Protein AF-A0A8J3NAL0-F1 (afdb_monomer_lite)

Organism: NCBI:txid2778369

InterPro domains:
  IPR027417 P-loop containing nucleoside triphosphate hydrolase [G3DSA:3.40.50.300] (1-112)

Foldseek 3Di:
DVLVVVLVVQCVVCVVDVVRAREDEFECLPVDDPDAPLVVQLVRCCQVPVDDSVRSVVCVVVLRYEYEYEELVLHDLVCSQVVQVRVQVSCVVDVHHYHYDYDPVSQVPHPHDHPDPDDDDDDFADLVVLVVVLVVVPPLCPLVNVVCVPDPPSSVQCSHVVLSVLQCLLRRPNDSVVPPPPQDPVNSVVSSVVSVLVVVCVVDPDHSVVVVVVVVLVVVLCVVVSHPDDDVVPPDLVSDDPVVSVVVVCVVVVCVCCVVPVVVVVVVVVVVCCVVVVPDPPVVVVVPDDDD

Structure (mmCIF, N/CA/C/O backbone):
data_AF-A0A8J3NAL0-F1
#
_entry.id   AF-A0A8J3NAL0-F1
#
loop_
_atom_site.group_PDB
_atom_site.id
_atom_site.type_symbol
_atom_site.label_atom_id
_atom_site.label_alt_id
_atom_site.label_comp_id
_atom_site.label_asym_id
_atom_site.label_entity_id
_atom_site.label_seq_id
_atom_site.pdbx_PDB_ins_code
_atom_site.Cartn_x
_atom_site.Cartn_y
_atom_site.Cartn_z
_atom_site.occupancy
_atom_site.B_iso_or_equiv
_atom_site.auth_seq_id
_atom_site.auth_comp_id
_atom_site.auth_asym_id
_atom_site.auth_atom_id
_atom_site.pdbx_PDB_model_num
ATOM 1 N N . MET A 1 1 ? -7.374 -1.372 1.316 1.00 64.00 1 MET A N 1
ATOM 2 C CA . MET A 1 1 ? -8.332 -2.486 1.135 1.00 64.00 1 MET A CA 1
ATOM 3 C C . MET A 1 1 ? -8.838 -2.560 -0.296 1.00 64.00 1 MET A C 1
ATOM 5 O O . MET A 1 1 ? -8.545 -3.553 -0.930 1.00 64.00 1 MET A O 1
ATOM 9 N N . LEU A 1 2 ? -9.424 -1.504 -0.873 1.00 85.94 2 LEU A N 1
ATOM 10 C CA . LEU A 1 2 ? -9.986 -1.577 -2.234 1.00 85.94 2 LEU A CA 1
ATOM 11 C C . LEU A 1 2 ? -9.008 -2.022 -3.345 1.00 85.94 2 LEU A C 1
ATOM 13 O O . LEU A 1 2 ? -9.412 -2.752 -4.242 1.00 85.94 2 LEU A O 1
ATOM 17 N N . LEU A 1 3 ? -7.728 -1.626 -3.294 1.00 91.75 3 LEU A N 1
ATOM 18 C CA . LEU A 1 3 ? -6.727 -2.102 -4.262 1.00 91.75 3 LEU A CA 1
ATOM 19 C C . LEU A 1 3 ? -6.466 -3.614 -4.140 1.00 91.75 3 LEU A C 1
ATOM 21 O O . LEU A 1 3 ? -6.322 -4.289 -5.154 1.00 91.75 3 LEU A O 1
ATOM 25 N N . LEU A 1 4 ? -6.447 -4.140 -2.909 1.00 91.25 4 LEU A N 1
ATOM 26 C CA . LEU A 1 4 ? -6.313 -5.575 -2.638 1.00 91.25 4 LEU A CA 1
ATOM 27 C C . LEU A 1 4 ? -7.562 -6.331 -3.100 1.00 91.25 4 LEU A C 1
ATOM 29 O O . LEU A 1 4 ? -7.439 -7.368 -3.740 1.00 91.25 4 LEU A O 1
ATOM 33 N N . ASP A 1 5 ? -8.754 -5.785 -2.842 1.00 92.31 5 ASP A N 1
ATOM 34 C CA . ASP A 1 5 ? -10.006 -6.382 -3.314 1.00 92.31 5 ASP A CA 1
ATOM 35 C C . ASP A 1 5 ? -10.033 -6.432 -4.845 1.00 92.31 5 ASP A C 1
ATOM 37 O O . ASP A 1 5 ? -10.388 -7.453 -5.430 1.00 92.31 5 ASP A O 1
ATOM 41 N N . LEU A 1 6 ? -9.602 -5.357 -5.514 1.00 94.62 6 LEU A N 1
ATOM 42 C CA . LEU A 1 6 ? -9.450 -5.335 -6.966 1.00 94.62 6 LEU A CA 1
ATOM 43 C C . LEU A 1 6 ? -8.444 -6.391 -7.441 1.00 94.62 6 LEU A C 1
ATOM 45 O O . LEU A 1 6 ? -8.745 -7.125 -8.380 1.00 94.62 6 LEU A O 1
ATOM 49 N N . ALA A 1 7 ? -7.279 -6.492 -6.796 1.00 95.19 7 ALA A N 1
ATOM 50 C CA . ALA A 1 7 ? -6.275 -7.504 -7.115 1.00 95.19 7 ALA A CA 1
ATOM 51 C C . ALA A 1 7 ? -6.845 -8.922 -7.001 1.00 95.19 7 ALA A C 1
ATOM 53 O O . ALA A 1 7 ? -6.646 -9.724 -7.907 1.00 95.19 7 ALA A O 1
ATOM 54 N N . MET A 1 8 ? -7.609 -9.207 -5.943 1.00 94.81 8 MET A N 1
ATOM 55 C CA . MET A 1 8 ? -8.253 -10.502 -5.725 1.00 94.81 8 MET A CA 1
ATOM 56 C C . MET A 1 8 ? -9.250 -10.833 -6.843 1.00 94.81 8 MET A C 1
ATOM 58 O O . MET A 1 8 ? -9.149 -11.891 -7.455 1.00 94.81 8 MET A O 1
ATOM 62 N N . HIS A 1 9 ? -10.140 -9.903 -7.204 1.00 95.44 9 HIS A N 1
ATOM 63 C CA . HIS A 1 9 ? -11.085 -10.119 -8.308 1.00 95.44 9 HIS A CA 1
ATOM 64 C C . HIS A 1 9 ? -10.384 -10.293 -9.666 1.00 95.44 9 HIS A C 1
ATOM 66 O O . HIS A 1 9 ? -10.843 -11.062 -10.510 1.00 95.44 9 HIS A O 1
ATOM 72 N N . LEU A 1 10 ? -9.287 -9.568 -9.911 1.00 95.50 10 LEU A N 1
ATOM 73 C CA . LEU A 1 10 ? -8.487 -9.717 -11.131 1.00 95.50 10 LEU A CA 1
ATOM 74 C C . LEU A 1 10 ? -7.749 -11.058 -11.159 1.00 95.50 10 LEU A C 1
ATOM 76 O O . LEU A 1 10 ? -7.671 -11.682 -12.215 1.00 95.50 10 LEU A O 1
ATOM 80 N N . LEU A 1 11 ? -7.261 -11.517 -10.008 1.00 95.00 11 LEU A N 1
ATOM 81 C CA . LEU A 1 11 ? -6.567 -12.790 -9.880 1.00 95.00 11 LEU A CA 1
ATOM 82 C C . LEU A 1 11 ? -7.523 -13.942 -10.172 1.00 95.00 11 LEU A C 1
ATOM 84 O O . LEU A 1 11 ? -7.220 -14.782 -11.010 1.00 95.00 11 LEU A O 1
ATOM 88 N N . GLU A 1 12 ? -8.727 -13.915 -9.600 1.00 95.88 12 GLU A N 1
ATOM 89 C CA . GLU A 1 12 ? -9.749 -14.917 -9.903 1.00 95.88 12 GLU A CA 1
ATOM 90 C C . GLU A 1 12 ? -10.139 -14.956 -11.394 1.00 95.88 12 GLU A C 1
ATOM 92 O O . GLU A 1 12 ? -10.647 -15.964 -11.889 1.00 95.88 12 GLU A O 1
ATOM 97 N N . ARG A 1 13 ? -9.982 -13.850 -12.133 1.00 94.81 13 ARG A N 1
ATOM 98 C CA . ARG A 1 13 ? -10.192 -13.840 -13.590 1.00 94.81 13 ARG A CA 1
ATOM 99 C C . ARG A 1 13 ? -9.025 -14.497 -14.318 1.00 94.81 13 ARG A C 1
ATOM 101 O O . ARG A 1 13 ? -9.273 -15.324 -15.188 1.00 94.81 13 ARG A O 1
ATOM 108 N N . ALA A 1 14 ? -7.795 -14.160 -13.936 1.00 93.81 14 ALA A N 1
ATOM 109 C CA . ALA A 1 14 ? -6.581 -14.753 -14.494 1.00 93.81 14 ALA A CA 1
ATOM 110 C C . ALA A 1 14 ? -6.487 -16.267 -14.230 1.00 93.81 14 ALA A C 1
ATOM 112 O O . ALA A 1 14 ? -6.036 -17.015 -15.091 1.00 93.81 14 ALA A O 1
ATOM 113 N N . GLU A 1 15 ? -6.978 -16.744 -13.084 1.00 94.75 15 GLU A N 1
ATOM 114 C CA . GLU A 1 15 ? -7.055 -18.179 -12.778 1.00 94.75 15 GLU A CA 1
ATOM 115 C C . GLU A 1 15 ? -8.042 -18.932 -13.681 1.00 94.75 15 GLU A C 1
ATOM 117 O O . GLU A 1 15 ? -7.813 -20.091 -14.026 1.00 94.75 15 GLU A O 1
ATOM 122 N N . ARG A 1 16 ? -9.153 -18.288 -14.062 1.00 95.62 16 ARG A N 1
ATOM 123 C CA . ARG A 1 16 ? -10.192 -18.899 -14.908 1.00 95.62 16 ARG A CA 1
ATOM 124 C C . ARG A 1 16 ? -9.856 -18.837 -16.396 1.00 95.62 16 ARG A C 1
ATOM 126 O O . ARG A 1 16 ? -10.298 -19.704 -17.147 1.00 95.62 16 ARG A O 1
ATOM 133 N N . ASP A 1 17 ? -9.116 -17.821 -16.823 1.00 93.81 17 ASP A N 1
ATOM 134 C CA . ASP A 1 17 ? -8.768 -17.586 -18.219 1.00 93.81 17 ASP A CA 1
ATOM 135 C C . ASP A 1 17 ? -7.299 -17.140 -18.343 1.00 93.81 17 ASP A C 1
ATOM 137 O O . ASP A 1 17 ? -6.986 -15.987 -18.033 1.00 93.81 17 ASP A O 1
ATOM 141 N N . PRO A 1 18 ? -6.407 -18.011 -18.861 1.00 87.81 18 PRO A N 1
ATOM 142 C CA . PRO A 1 18 ? -4.982 -17.714 -19.032 1.00 87.81 18 PRO A CA 1
ATOM 143 C C . PRO A 1 18 ? -4.668 -16.543 -19.973 1.00 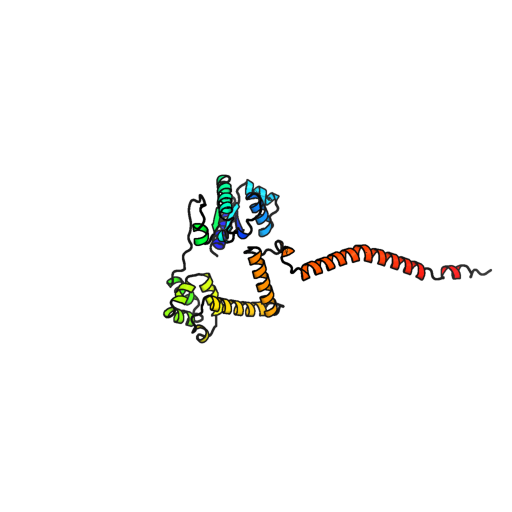87.81 18 PRO A C 1
ATOM 145 O O . PRO A 1 18 ? -3.519 -16.111 -20.041 1.00 87.81 18 PRO A O 1
ATOM 148 N N . THR A 1 19 ? -5.646 -16.046 -20.738 1.00 89.75 19 THR A N 1
ATOM 149 C CA . THR A 1 19 ? -5.467 -14.854 -21.580 1.00 89.75 19 THR A CA 1
ATOM 150 C C . THR A 1 19 ? -5.557 -13.552 -20.784 1.00 89.75 19 THR A C 1
ATOM 152 O O . THR A 1 19 ? -5.127 -12.505 -21.270 1.00 89.75 19 THR A O 1
ATOM 155 N N . HIS A 1 20 ? -6.100 -13.594 -19.562 1.00 92.94 20 HIS A N 1
ATOM 156 C CA . HIS A 1 20 ? -6.152 -12.430 -18.693 1.00 92.94 20 HIS A CA 1
ATOM 157 C C . HIS A 1 20 ? -4.795 -12.194 -18.013 1.00 92.94 20 HIS A C 1
ATOM 159 O O . HIS A 1 20 ? -4.154 -13.139 -17.552 1.00 92.94 20 HIS A O 1
ATOM 165 N N . PRO A 1 21 ? -4.360 -10.929 -17.901 1.00 94.06 21 PRO A N 1
ATOM 166 C CA . PRO A 1 21 ? -3.087 -10.608 -17.279 1.00 94.06 21 PRO A CA 1
ATOM 167 C C . PRO A 1 21 ? -3.127 -10.853 -15.768 1.00 94.06 21 PRO A C 1
ATOM 169 O O . PRO A 1 21 ? -4.141 -10.629 -15.103 1.00 94.06 21 PRO A O 1
ATOM 172 N N . ILE A 1 22 ? -1.982 -11.246 -15.222 1.00 94.56 22 ILE A N 1
ATOM 173 C CA . ILE A 1 22 ? -1.785 -11.506 -13.800 1.00 94.56 22 ILE A CA 1
ATOM 174 C C . ILE A 1 22 ? -1.662 -10.158 -13.068 1.00 94.56 22 ILE A C 1
ATOM 176 O O . ILE A 1 22 ? -0.784 -9.360 -13.417 1.00 94.56 22 ILE A O 1
ATOM 180 N N . PRO A 1 23 ? -2.510 -9.861 -12.065 1.00 96.06 23 PRO A N 1
ATOM 181 C CA . PRO A 1 23 ? -2.397 -8.624 -11.303 1.00 96.06 23 PRO A CA 1
ATOM 182 C C . PRO A 1 23 ? -1.185 -8.666 -10.368 1.00 96.06 23 PRO A C 1
ATOM 184 O O . PRO A 1 23 ? -1.014 -9.611 -9.599 1.00 96.06 23 PRO A O 1
ATOM 187 N N . MET A 1 24 ? -0.369 -7.613 -10.392 1.00 95.44 24 MET A N 1
ATOM 188 C CA . MET A 1 24 ? 0.765 -7.442 -9.480 1.00 95.44 24 MET A CA 1
ATOM 189 C C . MET A 1 24 ? 0.734 -6.057 -8.843 1.00 95.44 24 MET A C 1
ATOM 191 O O . MET A 1 24 ? 0.640 -5.044 -9.536 1.00 95.44 24 MET A O 1
ATOM 195 N N . ILE A 1 25 ? 0.816 -6.027 -7.516 1.00 95.06 25 ILE A N 1
ATOM 196 C CA . ILE A 1 25 ? 0.813 -4.822 -6.690 1.00 95.06 25 ILE A CA 1
ATOM 197 C C . ILE A 1 25 ? 2.253 -4.415 -6.426 1.00 95.06 25 ILE A C 1
ATOM 199 O O . ILE A 1 25 ? 3.026 -5.198 -5.881 1.00 95.06 25 ILE A O 1
ATOM 203 N N . LEU A 1 26 ? 2.606 -3.195 -6.823 1.00 93.75 26 LEU A N 1
ATOM 204 C CA . LEU A 1 26 ? 3.948 -2.647 -6.650 1.00 93.75 26 LEU A CA 1
ATOM 205 C C . LEU A 1 26 ? 3.851 -1.262 -6.007 1.00 93.75 26 LEU A C 1
ATOM 207 O O . LEU A 1 26 ? 3.043 -0.434 -6.428 1.00 93.75 26 LEU A O 1
ATOM 211 N N . HIS A 1 27 ? 4.707 -0.986 -5.029 1.00 91.31 27 HIS A N 1
ATOM 212 C CA . HIS A 1 27 ? 4.694 0.275 -4.288 1.00 91.31 27 HIS A CA 1
ATOM 213 C C . HIS A 1 27 ? 5.628 1.303 -4.927 1.00 91.31 27 HIS A C 1
ATOM 215 O O . HIS A 1 27 ? 6.839 1.105 -5.017 1.00 91.31 27 HIS A O 1
ATOM 221 N N . LEU A 1 28 ? 5.068 2.433 -5.360 1.00 92.19 28 LEU A N 1
ATOM 222 C CA . LEU A 1 28 ? 5.791 3.513 -6.031 1.00 92.19 28 LEU A CA 1
ATOM 223 C C . LEU A 1 28 ? 6.748 4.265 -5.109 1.00 92.19 28 LEU A C 1
ATOM 225 O O . LEU A 1 28 ? 7.638 4.936 -5.618 1.00 92.19 28 LEU A O 1
ATOM 229 N N . SER A 1 29 ? 6.630 4.145 -3.786 1.00 85.25 29 SER A N 1
ATOM 230 C CA . SER A 1 29 ? 7.543 4.803 -2.839 1.00 85.25 29 SER A CA 1
ATOM 231 C C . SER A 1 29 ? 9.020 4.449 -3.079 1.00 85.25 29 SER A C 1
ATOM 233 O O . SER A 1 29 ? 9.901 5.270 -2.829 1.00 85.25 29 SER A O 1
ATOM 235 N N . SER A 1 30 ? 9.305 3.272 -3.649 1.00 81.94 30 SER A N 1
ATOM 236 C CA . SER A 1 30 ? 10.658 2.842 -4.033 1.00 81.94 30 SER A CA 1
ATOM 237 C C . SER A 1 30 ? 11.120 3.369 -5.401 1.00 81.94 30 SER A C 1
ATOM 239 O O . SER A 1 30 ? 12.285 3.196 -5.785 1.00 81.94 30 SER A O 1
ATOM 241 N N . TRP A 1 31 ? 10.229 4.001 -6.173 1.00 86.62 31 TRP A N 1
ATOM 242 C CA . TRP A 1 31 ? 10.543 4.562 -7.481 1.00 86.62 31 TRP A CA 1
ATOM 243 C C . TRP A 1 31 ? 11.451 5.779 -7.304 1.00 86.62 31 TRP A C 1
ATOM 245 O O . TRP A 1 31 ? 11.040 6.880 -6.937 1.00 86.62 31 TRP A O 1
ATOM 255 N N . GLY A 1 32 ? 12.743 5.544 -7.524 1.00 73.88 32 GLY A N 1
ATOM 256 C CA . GLY A 1 32 ? 13.756 6.486 -7.076 1.00 73.88 32 GLY A CA 1
ATOM 257 C C . GLY A 1 32 ? 15.136 6.330 -7.716 1.00 73.88 32 GLY A C 1
ATOM 258 O O . GLY A 1 32 ? 16.013 7.178 -7.558 1.00 73.88 32 GLY A O 1
ATOM 259 N N . ASN A 1 33 ? 15.375 5.315 -8.525 1.00 65.62 33 ASN A N 1
ATOM 260 C CA . ASN A 1 33 ? 16.719 5.098 -9.055 1.00 65.62 33 ASN A CA 1
ATOM 261 C C . ASN A 1 33 ? 16.825 5.658 -10.476 1.00 65.62 33 ASN A C 1
ATOM 263 O O . ASN A 1 33 ? 15.817 5.794 -11.162 1.00 65.62 33 ASN A O 1
ATOM 267 N N . LYS A 1 34 ? 18.035 6.008 -10.936 1.00 69.00 34 LYS A N 1
ATOM 268 C CA . LYS A 1 34 ? 18.309 6.470 -12.320 1.00 69.00 34 LYS A CA 1
ATOM 269 C C . LYS A 1 34 ? 18.071 5.376 -13.382 1.00 69.00 34 LYS A C 1
ATOM 271 O O . LYS A 1 34 ? 18.645 5.427 -14.464 1.00 69.00 34 LYS A O 1
ATOM 276 N N . GLN A 1 35 ? 17.295 4.353 -13.047 1.00 81.94 35 GLN A N 1
ATOM 277 C CA . GLN A 1 35 ? 17.072 3.181 -13.869 1.00 81.94 35 GLN A CA 1
ATOM 278 C C . GLN A 1 35 ? 15.805 3.343 -14.717 1.00 81.94 35 GLN A C 1
ATOM 280 O O . GLN A 1 35 ? 14.880 4.049 -14.304 1.00 81.94 35 GLN A O 1
ATOM 285 N N . PRO A 1 36 ? 15.738 2.677 -15.879 1.00 88.81 36 PRO A N 1
ATOM 286 C CA . PRO A 1 36 ? 14.515 2.593 -16.665 1.00 88.81 36 PRO A CA 1
ATOM 287 C C . PRO A 1 36 ? 13.356 1.992 -15.865 1.00 88.81 36 PRO A C 1
ATOM 289 O O . PRO A 1 36 ? 13.557 1.148 -14.990 1.00 88.81 36 PRO A O 1
ATOM 292 N N . PHE A 1 37 ? 12.128 2.382 -16.206 1.00 92.25 37 PHE A N 1
ATOM 293 C CA . PHE A 1 37 ? 10.929 1.893 -15.522 1.00 92.25 37 PHE A CA 1
ATOM 294 C C . PHE A 1 37 ? 10.761 0.377 -15.614 1.00 92.25 37 PHE A C 1
ATOM 296 O O . PHE A 1 37 ? 10.477 -0.250 -14.604 1.00 92.25 37 PHE A O 1
ATOM 303 N N . ALA A 1 38 ? 11.017 -0.220 -16.782 1.00 91.94 38 ALA A N 1
ATOM 304 C CA . ALA A 1 38 ? 10.967 -1.672 -16.959 1.00 91.94 38 ALA A CA 1
ATOM 305 C C . ALA A 1 38 ? 11.929 -2.398 -16.003 1.00 91.94 38 ALA A C 1
ATOM 307 O O . ALA A 1 38 ? 11.529 -3.318 -15.301 1.00 91.94 38 ALA A O 1
ATOM 308 N N . SER A 1 39 ? 13.164 -1.902 -15.876 1.00 91.81 39 SER A N 1
ATOM 309 C CA . SER A 1 39 ? 14.141 -2.449 -14.929 1.00 91.81 39 SER A CA 1
ATOM 310 C C . SER A 1 39 ? 13.699 -2.278 -13.473 1.00 91.81 39 SER A C 1
ATOM 312 O O . SER A 1 39 ? 13.989 -3.130 -12.636 1.00 91.81 39 SER A O 1
ATOM 314 N N . TRP A 1 40 ? 12.983 -1.193 -13.153 1.00 93.69 40 TRP A N 1
ATOM 315 C CA . TRP A 1 40 ? 12.354 -1.038 -11.841 1.00 93.69 40 TRP A CA 1
ATOM 316 C C . TRP A 1 40 ? 11.236 -2.062 -11.616 1.00 93.69 40 TRP A C 1
ATOM 318 O O . TRP A 1 40 ? 11.238 -2.692 -10.563 1.00 93.69 40 TRP A O 1
ATOM 328 N N . LEU A 1 41 ? 10.354 -2.292 -12.594 1.00 94.19 41 LEU A N 1
ATOM 329 C CA . LEU A 1 41 ? 9.306 -3.316 -12.512 1.00 94.19 41 LEU A CA 1
ATOM 330 C C . LEU A 1 41 ? 9.904 -4.709 -12.275 1.00 94.19 41 LEU A C 1
ATOM 332 O O . LEU A 1 41 ? 9.500 -5.376 -11.329 1.00 94.19 41 LEU A O 1
ATOM 336 N N . GLU A 1 42 ? 10.913 -5.113 -13.055 1.00 93.38 42 GLU A N 1
ATOM 337 C CA . GLU A 1 42 ? 11.603 -6.404 -12.885 1.00 93.38 42 GLU A CA 1
ATOM 338 C C . GLU A 1 42 ? 12.173 -6.564 -11.472 1.00 93.38 42 GLU A C 1
ATOM 340 O O . GLU A 1 42 ? 12.009 -7.611 -10.841 1.00 93.38 42 GLU A O 1
ATOM 345 N N . ALA A 1 43 ? 12.821 -5.511 -10.963 1.00 90.62 43 ALA A N 1
ATOM 346 C CA . ALA A 1 43 ? 13.382 -5.510 -9.622 1.00 90.62 43 ALA A CA 1
ATOM 347 C C . ALA A 1 43 ? 12.289 -5.646 -8.554 1.00 90.62 43 ALA A C 1
ATOM 349 O O . ALA A 1 43 ? 12.456 -6.442 -7.637 1.00 90.62 43 ALA A O 1
ATOM 350 N N . GLN A 1 44 ? 11.171 -4.918 -8.672 1.00 91.62 44 GLN A N 1
ATOM 351 C CA . GLN A 1 44 ? 10.061 -5.025 -7.717 1.00 91.62 44 GLN A CA 1
ATOM 352 C C . GLN A 1 44 ? 9.358 -6.387 -7.791 1.00 91.62 44 GLN A C 1
ATOM 354 O O . GLN A 1 44 ? 9.013 -6.947 -6.757 1.00 91.62 44 GLN A O 1
ATOM 359 N N . MET A 1 45 ? 9.190 -6.952 -8.988 1.00 93.56 45 MET A N 1
ATOM 360 C CA . MET A 1 45 ? 8.608 -8.283 -9.183 1.00 93.56 45 MET A CA 1
ATOM 361 C C . MET A 1 45 ? 9.456 -9.376 -8.524 1.00 93.56 45 MET A C 1
ATOM 363 O O . MET A 1 45 ? 8.928 -10.249 -7.839 1.00 93.56 45 MET A O 1
ATOM 367 N N . SER A 1 46 ? 10.777 -9.310 -8.697 1.00 91.88 46 SER A N 1
ATOM 368 C CA . SER A 1 46 ? 11.711 -10.222 -8.029 1.00 91.88 46 SER A CA 1
ATOM 369 C C . SER A 1 46 ? 11.650 -10.075 -6.511 1.00 91.88 46 SER A C 1
ATOM 371 O O . SER A 1 46 ? 11.584 -11.063 -5.789 1.00 91.88 46 SER A O 1
ATOM 373 N N . LEU A 1 47 ? 11.609 -8.833 -6.036 1.00 87.88 47 LEU A N 1
ATOM 374 C CA . LEU A 1 47 ? 11.606 -8.505 -4.619 1.00 87.88 47 LEU A CA 1
ATOM 375 C C . LEU A 1 47 ? 10.346 -9.000 -3.898 1.00 87.88 47 LEU A C 1
ATOM 377 O O . LEU A 1 47 ? 10.418 -9.767 -2.947 1.00 87.88 47 LEU A O 1
ATOM 381 N N . ILE A 1 48 ? 9.182 -8.567 -4.381 1.00 89.00 48 ILE A N 1
ATOM 382 C CA . ILE A 1 48 ? 7.898 -8.754 -3.699 1.00 89.00 48 ILE A CA 1
ATOM 383 C C . ILE A 1 48 ? 7.384 -10.183 -3.898 1.00 89.00 48 ILE A C 1
ATOM 385 O O . ILE A 1 48 ? 6.800 -10.767 -2.988 1.00 89.00 48 ILE A O 1
ATOM 389 N N . TYR A 1 49 ? 7.608 -10.754 -5.085 1.00 90.94 49 TYR A N 1
ATOM 390 C CA . TYR A 1 49 ? 7.027 -12.038 -5.484 1.00 90.94 49 TYR A CA 1
ATOM 391 C C . TYR A 1 49 ? 8.056 -13.164 -5.642 1.00 90.94 49 TYR A C 1
ATOM 393 O O . TYR A 1 49 ? 7.677 -14.291 -5.956 1.00 90.94 49 TYR A O 1
ATOM 401 N N . GLY A 1 50 ? 9.352 -12.896 -5.447 1.00 91.25 50 GLY A N 1
ATOM 402 C CA . GLY A 1 50 ? 10.408 -13.902 -5.601 1.00 91.25 50 GLY A CA 1
ATOM 403 C C . GLY A 1 50 ? 10.625 -14.360 -7.047 1.00 91.25 50 GLY A C 1
ATOM 404 O O . GLY A 1 50 ? 11.167 -15.444 -7.270 1.00 91.25 50 GLY A O 1
ATOM 405 N N . LEU A 1 51 ? 10.171 -13.583 -8.039 1.00 93.25 51 LEU A N 1
ATOM 406 C CA . LEU A 1 51 ? 10.222 -13.983 -9.445 1.00 93.25 51 LEU A CA 1
ATOM 407 C C . LEU A 1 51 ? 11.651 -13.899 -10.012 1.00 93.25 51 LEU A C 1
ATOM 409 O O . LEU A 1 51 ? 12.272 -12.833 -9.971 1.00 93.25 51 LEU A O 1
ATOM 413 N N . PRO A 1 52 ? 12.183 -14.983 -10.610 1.00 93.69 52 PRO A N 1
ATOM 414 C CA . PRO A 1 52 ? 13.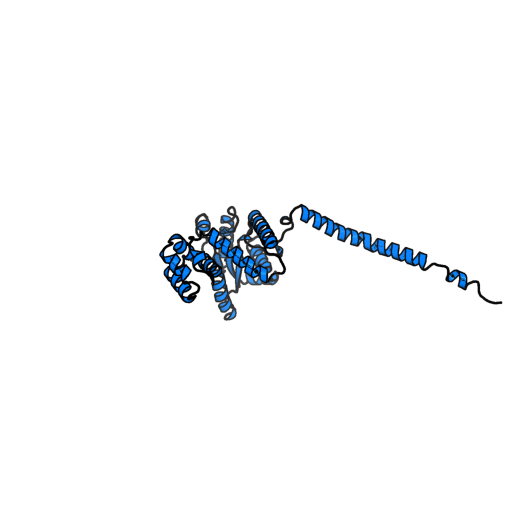469 -14.939 -11.296 1.00 93.69 52 PRO A CA 1
ATOM 415 C C . PRO A 1 52 ? 13.477 -13.920 -12.442 1.00 93.69 52 PRO A C 1
ATOM 417 O O . PRO A 1 52 ? 12.494 -13.788 -13.168 1.00 93.69 52 PRO A O 1
ATOM 420 N N . ALA A 1 53 ? 14.622 -13.273 -12.681 1.00 90.31 53 ALA A N 1
ATOM 421 C CA . ALA A 1 53 ? 14.745 -12.208 -13.685 1.00 90.31 53 ALA A CA 1
ATOM 422 C C . ALA A 1 53 ? 14.260 -12.613 -15.091 1.00 90.31 53 ALA A C 1
ATOM 424 O O . ALA A 1 53 ? 13.554 -11.846 -15.737 1.00 90.31 53 ALA A O 1
ATOM 425 N N . HIS A 1 54 ? 14.578 -13.831 -15.546 1.00 92.81 54 HIS A N 1
ATOM 426 C CA . HIS A 1 54 ? 14.143 -14.322 -16.860 1.00 92.81 54 HIS A CA 1
ATOM 427 C C . HIS A 1 54 ? 12.614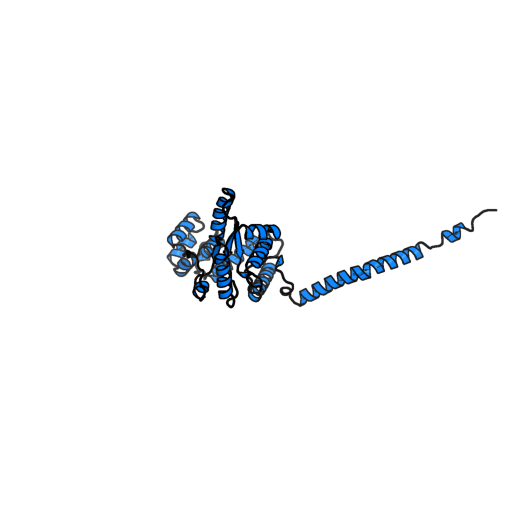 -14.440 -16.972 1.00 92.81 54 HIS A C 1
ATOM 429 O O . HIS A 1 54 ? 12.058 -14.179 -18.035 1.00 92.81 54 HIS A O 1
ATOM 435 N N . LEU A 1 55 ? 11.935 -14.805 -15.879 1.00 93.62 55 LEU A N 1
ATOM 436 C CA . LEU A 1 55 ? 10.481 -14.913 -15.841 1.00 93.62 55 LEU A CA 1
ATOM 437 C C . LEU A 1 55 ? 9.842 -13.524 -15.813 1.00 93.62 55 LEU A C 1
ATOM 439 O O . LEU A 1 55 ? 8.909 -13.277 -16.569 1.00 93.62 55 LEU A O 1
ATOM 443 N N . SER A 1 56 ? 10.380 -12.598 -15.014 1.00 93.75 56 SER A N 1
ATOM 444 C CA . SER A 1 56 ? 9.930 -11.201 -15.019 1.00 93.75 56 SER A CA 1
ATOM 445 C C . SER A 1 56 ? 10.052 -10.581 -16.412 1.00 93.75 56 SER A C 1
ATOM 447 O O . SER A 1 56 ? 9.105 -9.971 -16.896 1.00 93.75 56 SER A O 1
ATOM 449 N N . GLN A 1 57 ? 11.176 -10.797 -17.097 1.00 92.94 57 GLN A N 1
ATOM 450 C CA . GLN A 1 57 ? 11.395 -10.301 -18.458 1.00 92.94 57 GLN A CA 1
ATOM 451 C C . GLN A 1 57 ? 10.412 -10.894 -19.467 1.00 92.94 57 GLN A C 1
ATOM 453 O O . GLN A 1 57 ? 9.859 -10.145 -20.270 1.00 92.94 57 GLN A O 1
ATOM 458 N N . ALA A 1 58 ? 10.163 -12.206 -19.409 1.00 92.94 58 ALA A N 1
ATOM 459 C CA . ALA A 1 58 ? 9.177 -12.858 -20.269 1.00 92.94 58 ALA A CA 1
ATOM 460 C C . ALA A 1 58 ? 7.770 -12.282 -20.042 1.00 92.94 58 ALA A C 1
ATOM 462 O O . ALA A 1 58 ? 7.124 -11.842 -20.987 1.00 92.94 58 ALA A O 1
ATOM 463 N N . LEU A 1 59 ? 7.343 -12.168 -18.781 1.00 93.12 59 LEU A N 1
ATOM 464 C CA . LEU A 1 59 ? 6.037 -11.616 -18.414 1.00 93.12 59 LEU A CA 1
ATOM 465 C C . LEU A 1 59 ? 5.848 -10.161 -18.880 1.00 93.12 59 LEU A C 1
ATOM 467 O O . LEU A 1 59 ? 4.755 -9.788 -19.311 1.00 93.12 59 LEU A O 1
ATOM 471 N N . LEU A 1 60 ? 6.904 -9.341 -18.812 1.00 92.44 60 LEU A N 1
ATOM 472 C CA . LEU A 1 60 ? 6.888 -7.968 -19.325 1.00 92.44 60 LEU A CA 1
ATOM 473 C C . LEU A 1 60 ? 6.845 -7.915 -20.855 1.00 92.44 60 LEU A C 1
ATOM 475 O O . LEU A 1 60 ? 6.090 -7.117 -21.413 1.00 92.44 60 LEU A O 1
ATOM 479 N N . ALA A 1 61 ? 7.651 -8.738 -21.531 1.00 91.38 61 ALA A N 1
ATOM 480 C CA . ALA A 1 61 ? 7.716 -8.786 -22.989 1.00 91.38 61 ALA A CA 1
ATOM 481 C C . ALA A 1 61 ? 6.385 -9.251 -23.598 1.00 91.38 61 ALA A C 1
ATOM 483 O O . ALA A 1 61 ? 5.889 -8.631 -24.541 1.00 91.38 61 ALA A O 1
ATOM 484 N N . ASP A 1 62 ? 5.779 -10.270 -22.991 1.00 90.94 62 ASP A N 1
ATOM 485 C CA . ASP A 1 62 ? 4.511 -10.860 -23.420 1.00 90.94 62 ASP A CA 1
ATOM 486 C C . ASP A 1 62 ? 3.287 -10.067 -22.925 1.00 90.94 62 ASP A C 1
ATOM 488 O O . ASP A 1 62 ? 2.150 -10.426 -23.228 1.00 90.94 62 ASP A O 1
ATOM 492 N N . GLN A 1 63 ? 3.497 -8.970 -22.182 1.00 91.44 63 GLN A N 1
ATOM 493 C CA . GLN A 1 63 ? 2.443 -8.087 -21.658 1.00 91.44 63 GLN A CA 1
ATOM 494 C C . GLN A 1 63 ? 1.391 -8.833 -20.816 1.00 91.44 63 GLN A C 1
ATOM 496 O O . GLN A 1 63 ? 0.216 -8.471 -20.788 1.00 91.44 63 GLN A O 1
ATOM 501 N N . GLN A 1 64 ? 1.824 -9.862 -20.084 1.00 91.94 64 GLN A N 1
ATOM 502 C CA . GLN A 1 64 ? 0.957 -10.733 -19.284 1.00 91.94 64 GLN A CA 1
ATOM 503 C C . GLN A 1 64 ? 0.695 -10.208 -17.869 1.00 91.94 64 GLN A C 1
ATOM 505 O O . GLN A 1 64 ? 0.122 -10.917 -17.044 1.00 91.94 64 GLN A O 1
ATOM 510 N N . VAL A 1 65 ? 1.110 -8.979 -17.560 1.00 94.19 65 VAL A N 1
ATOM 511 C CA . VAL A 1 65 ? 1.003 -8.401 -16.216 1.00 94.19 65 VAL A CA 1
ATOM 512 C C . VAL A 1 65 ? 0.116 -7.166 -16.233 1.00 94.19 65 VAL A C 1
ATOM 514 O O . VAL A 1 65 ? 0.248 -6.291 -17.089 1.00 94.19 65 VAL A O 1
ATOM 517 N N . LEU A 1 66 ? -0.774 -7.087 -15.245 1.00 95.12 66 LEU A N 1
ATOM 518 C CA . LEU A 1 66 ? -1.555 -5.898 -14.934 1.00 95.12 66 LEU A CA 1
ATOM 519 C C . LEU A 1 66 ? -0.957 -5.247 -13.692 1.00 95.12 66 LEU A C 1
ATOM 521 O O . LEU A 1 66 ? -1.002 -5.812 -12.599 1.00 95.12 66 LEU A O 1
ATOM 525 N N . PHE A 1 67 ? -0.415 -4.042 -13.851 1.00 95.69 67 PHE A N 1
ATOM 526 C CA . PHE A 1 67 ? 0.244 -3.343 -12.751 1.00 95.69 67 PHE A CA 1
ATOM 527 C C . PHE A 1 67 ? -0.746 -2.545 -11.909 1.00 95.69 67 PHE A C 1
ATOM 529 O O . PHE A 1 67 ? -1.446 -1.662 -12.408 1.00 95.69 67 PHE A O 1
ATOM 536 N N . LEU A 1 68 ? -0.757 -2.834 -10.614 1.00 96.81 68 LEU A N 1
ATOM 537 C CA . LEU A 1 68 ? -1.468 -2.100 -9.578 1.00 96.81 68 LEU A CA 1
ATOM 538 C C . LEU A 1 68 ? -0.430 -1.291 -8.790 1.00 96.81 68 LEU A C 1
ATOM 540 O O . LEU A 1 68 ? 0.167 -1.778 -7.834 1.00 96.81 68 LEU A O 1
ATOM 544 N N . LEU A 1 69 ? -0.155 -0.073 -9.250 1.00 95.75 69 LEU A N 1
ATOM 545 C CA . LEU A 1 69 ? 0.887 0.788 -8.697 1.00 95.75 69 LEU A CA 1
ATOM 546 C C . LEU A 1 69 ? 0.329 1.618 -7.538 1.00 95.75 69 LEU A C 1
ATOM 548 O O . LEU A 1 69 ? -0.511 2.493 -7.755 1.00 95.75 69 LEU A O 1
ATOM 552 N N . ASP A 1 70 ? 0.792 1.362 -6.317 1.00 93.81 70 ASP A N 1
ATOM 553 C CA . ASP A 1 70 ? 0.300 2.036 -5.112 1.00 93.81 70 ASP A CA 1
ATOM 554 C C . ASP A 1 70 ? 1.221 3.170 -4.642 1.00 93.81 70 ASP A C 1
ATOM 556 O O . ASP A 1 70 ? 2.437 3.096 -4.807 1.00 93.81 70 ASP A O 1
ATOM 560 N N . GLY A 1 71 ? 0.653 4.218 -4.043 1.00 92.38 71 GLY A N 1
ATOM 561 C CA . GLY A 1 71 ? 1.422 5.242 -3.325 1.00 92.38 71 GLY A CA 1
ATOM 562 C C . GLY A 1 71 ? 2.178 6.268 -4.182 1.00 92.38 71 GLY A C 1
ATOM 563 O O . GLY A 1 71 ? 3.310 6.625 -3.859 1.00 92.38 71 GLY A O 1
ATOM 564 N N . LEU A 1 72 ? 1.590 6.816 -5.254 1.00 93.75 72 LEU A N 1
ATOM 565 C CA . LEU A 1 72 ? 2.241 7.908 -6.010 1.00 93.75 72 LEU A CA 1
ATOM 566 C C . LEU A 1 72 ? 2.540 9.149 -5.139 1.00 93.75 72 LEU A C 1
ATOM 568 O O . LEU A 1 72 ? 3.523 9.853 -5.375 1.00 93.75 72 LEU A O 1
ATOM 572 N N . ASP A 1 73 ? 1.712 9.435 -4.131 1.00 91.88 73 ASP A N 1
ATOM 573 C CA . ASP A 1 73 ? 1.942 10.533 -3.179 1.00 91.88 73 ASP A CA 1
ATOM 574 C C . ASP A 1 73 ? 3.157 10.299 -2.268 1.00 91.88 73 ASP A C 1
ATOM 576 O O . ASP A 1 73 ? 3.759 11.259 -1.775 1.00 91.88 73 ASP A O 1
ATOM 580 N N . GLU A 1 74 ? 3.578 9.046 -2.118 1.00 90.56 74 GLU A N 1
ATOM 581 C CA . GLU A 1 74 ? 4.726 8.640 -1.308 1.00 90.56 74 GLU A CA 1
ATOM 582 C C . GLU A 1 74 ? 6.055 8.779 -2.060 1.00 90.56 74 GLU A C 1
ATOM 584 O O . GLU A 1 74 ? 7.113 8.841 -1.437 1.00 90.56 74 GLU A O 1
ATOM 589 N N . VAL A 1 75 ? 6.017 8.914 -3.391 1.00 90.12 75 VAL A N 1
ATOM 590 C CA . VAL A 1 75 ? 7.192 9.286 -4.191 1.00 90.12 75 VAL A CA 1
ATOM 591 C C . VAL A 1 75 ? 7.689 10.662 -3.745 1.00 90.12 75 VAL A C 1
ATOM 593 O O . VAL A 1 75 ? 6.896 11.577 -3.509 1.00 90.12 75 VAL A O 1
ATOM 596 N N . GLU A 1 76 ? 9.010 10.848 -3.678 1.00 87.50 76 GLU A N 1
ATOM 597 C CA . GLU A 1 76 ? 9.623 12.135 -3.336 1.00 87.50 76 GLU A CA 1
ATOM 598 C C . GLU A 1 76 ? 9.038 13.279 -4.187 1.00 87.50 76 GLU A C 1
ATOM 600 O O . GLU A 1 76 ? 9.004 13.214 -5.418 1.00 87.50 76 GLU A O 1
ATOM 605 N N . ALA A 1 77 ? 8.624 14.372 -3.536 1.00 88.25 77 ALA A N 1
ATOM 606 C CA . ALA A 1 77 ? 7.901 15.476 -4.173 1.00 88.25 77 ALA A CA 1
ATOM 607 C C . ALA A 1 77 ? 8.568 16.028 -5.440 1.00 88.25 77 ALA A C 1
ATOM 609 O O . ALA A 1 77 ? 7.884 16.322 -6.416 1.00 88.25 77 ALA A O 1
ATOM 610 N N . ARG A 1 78 ? 9.904 16.120 -5.452 1.00 89.12 78 ARG A N 1
ATOM 611 C CA . ARG A 1 78 ? 10.692 16.630 -6.591 1.00 89.12 78 ARG A CA 1
ATOM 612 C C . ARG A 1 78 ? 10.648 15.724 -7.821 1.00 89.12 78 ARG A C 1
ATOM 614 O O . ARG A 1 78 ? 11.066 16.133 -8.898 1.00 89.12 78 ARG A O 1
ATOM 621 N N . ARG A 1 79 ? 10.186 14.488 -7.654 1.00 89.62 79 ARG A N 1
ATOM 622 C CA . ARG A 1 79 ? 10.283 13.415 -8.643 1.00 89.62 79 ARG A CA 1
ATOM 623 C C . ARG A 1 79 ? 8.932 12.907 -9.113 1.00 89.62 79 ARG A C 1
ATOM 625 O O . ARG A 1 79 ? 8.883 12.219 -10.125 1.00 89.62 79 ARG A O 1
ATOM 632 N N . ARG A 1 80 ? 7.846 13.273 -8.431 1.00 91.25 80 ARG A N 1
ATOM 633 C CA . ARG A 1 80 ? 6.476 12.865 -8.778 1.00 91.25 80 ARG A CA 1
ATOM 634 C C . ARG A 1 80 ? 6.121 13.166 -10.232 1.00 91.25 80 ARG A C 1
ATOM 636 O O . ARG A 1 80 ? 5.629 12.275 -10.912 1.00 91.25 80 ARG A O 1
ATOM 643 N N . THR A 1 81 ? 6.439 14.360 -10.736 1.00 93.06 81 THR A N 1
ATOM 644 C CA . THR A 1 81 ? 6.225 14.706 -12.154 1.00 93.06 81 THR A CA 1
ATOM 645 C C . THR A 1 81 ? 6.928 13.721 -13.087 1.00 93.06 81 THR A C 1
ATOM 647 O O . THR A 1 81 ? 6.286 13.134 -13.952 1.00 93.06 81 THR A O 1
ATOM 650 N N . ALA A 1 82 ? 8.218 13.463 -12.852 1.00 92.50 82 ALA A N 1
ATOM 651 C CA . ALA A 1 82 ? 8.988 12.513 -13.649 1.00 92.50 82 ALA A CA 1
ATOM 652 C C . ALA A 1 82 ? 8.446 11.076 -13.523 1.00 92.50 82 ALA A C 1
ATOM 654 O O . ALA A 1 82 ? 8.501 10.320 -14.490 1.00 92.50 82 ALA A O 1
ATOM 655 N N . CYS A 1 83 ? 7.900 10.697 -12.361 1.00 93.81 83 CYS A N 1
ATOM 656 C CA . CYS A 1 83 ? 7.246 9.402 -12.146 1.00 93.81 83 CYS A CA 1
ATOM 657 C C . CYS A 1 83 ? 6.030 9.250 -13.059 1.00 93.81 83 CYS A C 1
ATOM 659 O O . CYS A 1 83 ? 5.926 8.275 -13.803 1.00 93.81 83 CYS A O 1
ATOM 661 N N . ILE A 1 84 ? 5.155 10.261 -13.060 1.00 94.50 84 ILE A N 1
ATOM 662 C CA . ILE A 1 84 ? 3.954 10.303 -13.900 1.00 94.50 84 ILE A CA 1
ATOM 663 C C . ILE A 1 84 ? 4.336 10.210 -15.377 1.00 94.50 84 ILE A C 1
ATOM 665 O O . ILE A 1 84 ? 3.785 9.380 -16.096 1.00 94.50 84 ILE A O 1
ATOM 669 N N . GLU A 1 85 ? 5.292 11.025 -15.824 1.00 93.50 85 GLU A N 1
ATOM 670 C CA . GLU A 1 85 ? 5.761 11.040 -17.215 1.00 93.50 85 GLU A CA 1
ATOM 671 C C . GLU A 1 85 ? 6.357 9.693 -17.632 1.00 93.50 85 GLU A C 1
ATOM 673 O O . GLU A 1 85 ? 6.068 9.193 -18.716 1.00 93.50 85 GLU A O 1
ATOM 678 N N . THR A 1 86 ? 7.132 9.068 -16.747 1.00 94.19 86 THR A N 1
ATOM 679 C CA . THR A 1 86 ? 7.766 7.771 -16.996 1.00 94.19 86 THR A CA 1
ATOM 680 C C . THR A 1 86 ? 6.733 6.652 -17.133 1.00 94.19 86 THR A C 1
ATOM 682 O O . THR A 1 86 ? 6.786 5.873 -18.085 1.00 94.19 86 THR A O 1
ATOM 685 N N . ILE A 1 87 ? 5.765 6.582 -16.216 1.00 94.31 87 ILE A N 1
ATOM 686 C CA . ILE A 1 87 ? 4.669 5.603 -16.269 1.00 94.31 87 ILE A CA 1
ATOM 687 C C . ILE A 1 87 ? 3.794 5.850 -17.507 1.00 94.31 87 ILE A C 1
ATOM 689 O O . ILE A 1 87 ? 3.394 4.904 -18.188 1.00 94.31 87 ILE A O 1
ATOM 693 N N . ALA A 1 88 ? 3.512 7.116 -17.833 1.00 92.69 88 ALA A N 1
ATOM 694 C CA . ALA A 1 88 ? 2.744 7.481 -19.018 1.00 92.69 88 ALA A CA 1
ATOM 695 C C . ALA A 1 88 ? 3.459 7.061 -20.311 1.00 92.69 88 ALA A C 1
ATOM 697 O O . ALA A 1 88 ? 2.823 6.464 -21.179 1.00 92.69 88 ALA A O 1
ATOM 698 N N . ALA A 1 89 ? 4.766 7.313 -20.420 1.00 92.12 89 ALA A N 1
ATOM 699 C CA . ALA A 1 89 ? 5.581 6.893 -2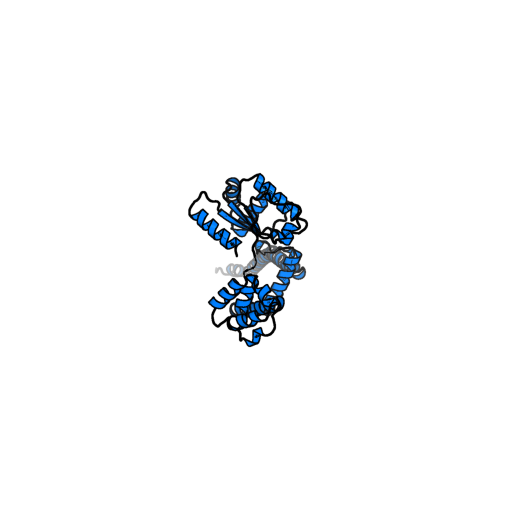1.557 1.00 92.12 89 ALA A CA 1
ATOM 700 C C . ALA A 1 89 ? 5.631 5.363 -21.685 1.00 92.12 89 ALA A C 1
ATOM 702 O O . ALA A 1 89 ? 5.459 4.832 -22.781 1.00 92.12 89 ALA A O 1
ATOM 703 N N . TYR A 1 90 ? 5.781 4.646 -20.567 1.00 92.62 90 TYR A N 1
ATOM 704 C CA . TYR A 1 90 ? 5.748 3.183 -20.560 1.00 92.62 90 TYR A CA 1
ATOM 705 C C . TYR A 1 90 ? 4.409 2.642 -21.079 1.00 92.62 90 TYR A C 1
ATOM 707 O O . TYR A 1 90 ? 4.389 1.800 -21.971 1.00 92.62 90 TYR A O 1
ATOM 715 N N . ARG A 1 91 ? 3.278 3.184 -20.611 1.00 90.50 91 ARG A N 1
ATOM 716 C CA . ARG A 1 91 ? 1.944 2.796 -21.101 1.00 90.50 91 ARG A CA 1
ATOM 717 C C . ARG A 1 91 ? 1.690 3.188 -22.564 1.00 90.50 91 ARG A C 1
ATOM 719 O O . ARG A 1 91 ? 0.855 2.587 -23.226 1.00 90.50 91 ARG A O 1
ATOM 726 N N . GLN A 1 92 ? 2.346 4.223 -23.083 1.00 89.50 92 GLN A N 1
ATOM 727 C CA . GLN A 1 92 ? 2.243 4.560 -24.509 1.00 89.50 92 GLN A CA 1
ATOM 728 C C . GLN A 1 92 ? 3.024 3.572 -25.381 1.00 89.50 92 GLN A C 1
ATOM 730 O O . GLN A 1 92 ? 2.571 3.240 -26.473 1.00 89.50 92 GLN A O 1
ATOM 735 N N . ALA A 1 93 ? 4.174 3.097 -24.898 1.00 90.56 93 ALA A N 1
ATOM 736 C CA . ALA A 1 93 ? 4.998 2.114 -25.594 1.00 90.56 93 ALA A CA 1
ATOM 737 C C . ALA A 1 93 ? 4.444 0.680 -25.496 1.00 90.56 93 ALA A C 1
ATOM 739 O O . ALA A 1 93 ? 4.645 -0.116 -26.411 1.00 90.56 93 ALA A O 1
ATOM 740 N N . HIS A 1 94 ? 3.740 0.356 -24.407 1.00 88.25 94 HIS A N 1
ATOM 741 C CA . HIS A 1 94 ? 3.210 -0.977 -24.121 1.00 88.25 94 HIS A CA 1
ATOM 742 C C . HIS A 1 94 ? 1.703 -0.915 -23.875 1.00 88.25 94 HIS A C 1
ATOM 744 O O . HIS A 1 94 ? 1.243 -0.141 -23.037 1.00 88.25 94 HIS A O 1
ATOM 750 N N . PHE A 1 95 ? 0.919 -1.764 -24.544 1.00 81.94 95 PHE A N 1
ATOM 751 C CA . PHE A 1 95 ? -0.537 -1.787 -24.385 1.00 81.94 95 PHE A CA 1
ATOM 752 C C . PHE A 1 95 ? -0.952 -2.596 -23.145 1.00 81.94 95 PHE A C 1
ATOM 754 O O . PHE A 1 95 ? -1.701 -3.566 -23.224 1.00 81.94 95 PHE A O 1
ATOM 761 N N . VAL A 1 96 ? -0.447 -2.185 -21.980 1.00 84.56 96 VAL A N 1
ATOM 762 C CA . VAL A 1 96 ? -0.662 -2.871 -20.703 1.00 84.56 96 VAL A CA 1
ATOM 763 C C . VAL A 1 96 ? -1.728 -2.171 -19.852 1.00 84.56 96 VAL A C 1
ATOM 765 O O . VAL A 1 96 ? -1.742 -0.934 -19.750 1.00 84.56 96 VAL A O 1
ATOM 768 N N . PRO A 1 97 ? -2.638 -2.929 -19.216 1.00 87.94 97 PRO A N 1
ATOM 769 C CA . PRO A 1 97 ? -3.554 -2.375 -18.234 1.00 87.94 97 PRO A CA 1
ATOM 770 C C . PRO A 1 97 ? -2.789 -1.984 -16.967 1.00 87.94 97 PRO A C 1
ATOM 772 O O . PRO A 1 97 ? -1.921 -2.711 -16.483 1.00 87.94 97 PRO A O 1
ATOM 775 N N . LEU A 1 98 ? -3.112 -0.808 -16.432 1.00 93.31 98 LEU A N 1
ATOM 776 C CA . LEU A 1 98 ? -2.402 -0.230 -15.300 1.00 93.31 98 LEU A CA 1
ATOM 777 C C . LEU A 1 98 ? -3.363 0.595 -14.442 1.00 93.31 98 LEU A C 1
ATOM 779 O O . LEU A 1 98 ? -4.183 1.351 -14.967 1.00 93.31 98 LEU A O 1
ATOM 783 N N . VAL A 1 99 ? -3.238 0.454 -13.126 1.00 95.44 99 VAL A N 1
ATOM 784 C CA . VAL A 1 99 ? -3.934 1.254 -12.113 1.00 95.44 99 VAL A CA 1
ATOM 785 C C . VAL A 1 99 ? -2.878 1.985 -11.295 1.00 95.44 99 VAL A C 1
ATOM 787 O O . VAL A 1 99 ? -1.887 1.378 -10.903 1.00 95.44 99 VAL A O 1
ATOM 790 N N . VAL A 1 100 ? -3.083 3.278 -11.040 1.00 95.81 100 VAL A N 1
ATOM 791 C CA . VAL A 1 100 ? -2.241 4.063 -10.125 1.00 95.81 100 VAL A CA 1
ATOM 792 C C . VAL A 1 100 ? -3.102 4.587 -8.990 1.00 95.81 100 VAL A C 1
ATOM 794 O O . VAL A 1 100 ? -4.121 5.234 -9.240 1.00 95.81 100 VAL A O 1
ATOM 797 N N . CYS A 1 101 ? -2.668 4.355 -7.757 1.00 95.25 101 CYS A N 1
ATOM 798 C CA . CYS A 1 101 ? -3.272 4.923 -6.563 1.00 95.25 101 CYS A CA 1
ATOM 799 C C . CYS A 1 101 ? -2.481 6.142 -6.087 1.00 95.25 101 CYS A C 1
ATOM 801 O O . CYS A 1 101 ? -1.249 6.181 -6.118 1.00 95.25 101 CYS A O 1
ATOM 803 N N . SER A 1 102 ? -3.212 7.161 -5.650 1.00 94.38 102 SER A N 1
ATOM 804 C CA . SER A 1 102 ? -2.638 8.356 -5.047 1.00 94.38 102 SER A CA 1
ATOM 805 C C . SER A 1 102 ? -3.672 9.056 -4.185 1.00 94.38 102 SER A C 1
ATOM 807 O O . SER A 1 102 ? -4.877 8.986 -4.455 1.00 94.38 102 SER A O 1
ATOM 809 N N . ARG A 1 103 ? -3.205 9.811 -3.198 1.00 92.31 103 ARG A N 1
ATOM 810 C CA . ARG A 1 103 ? -4.022 10.850 -2.577 1.00 92.31 103 ARG A CA 1
ATOM 811 C C . ARG A 1 103 ? -4.383 11.951 -3.576 1.00 92.31 103 ARG A C 1
ATOM 813 O O . ARG A 1 103 ? -3.601 12.357 -4.437 1.00 92.31 103 ARG A O 1
ATOM 820 N N . ARG A 1 104 ? -5.615 12.446 -3.446 1.00 92.94 104 ARG A N 1
ATOM 821 C CA . ARG A 1 104 ? -6.211 13.407 -4.382 1.00 92.94 104 ARG A CA 1
ATOM 822 C C . ARG A 1 104 ? -5.433 14.720 -4.449 1.00 92.94 104 ARG A C 1
ATOM 824 O O . ARG A 1 104 ? -5.223 15.232 -5.545 1.00 92.94 104 ARG A O 1
ATOM 831 N N . GLU A 1 105 ? -5.061 15.283 -3.305 1.00 92.62 105 GLU A N 1
ATOM 832 C CA . GLU A 1 105 ? -4.437 16.609 -3.236 1.00 92.62 105 GLU A CA 1
ATOM 833 C C . GLU A 1 105 ? -3.052 16.601 -3.890 1.00 92.62 105 GLU A C 1
ATOM 835 O O . GLU A 1 105 ? -2.758 17.437 -4.744 1.00 92.62 105 GLU A O 1
ATOM 840 N N . GLU A 1 106 ? -2.237 15.600 -3.569 1.00 92.81 106 GLU A N 1
ATOM 841 C CA . GLU A 1 106 ? -0.882 15.429 -4.078 1.00 92.81 106 GLU A CA 1
ATOM 842 C C . GLU A 1 106 ? -0.859 15.181 -5.589 1.00 92.81 106 GLU A C 1
ATOM 844 O O . GLU A 1 106 ? 0.006 15.733 -6.278 1.00 92.81 106 GLU A O 1
ATOM 849 N N . TYR A 1 107 ? -1.821 14.411 -6.116 1.00 93.00 107 TYR A N 1
ATOM 850 C CA . TYR A 1 107 ? -1.978 14.207 -7.557 1.00 93.00 107 TYR A CA 1
ATOM 851 C C . TYR A 1 107 ? -2.432 15.485 -8.275 1.00 93.00 107 TYR A C 1
ATOM 853 O O . TYR A 1 107 ? -1.842 15.873 -9.286 1.00 93.00 107 TYR A O 1
ATOM 861 N N . LEU A 1 108 ? -3.448 16.179 -7.748 1.00 92.38 108 LEU A N 1
ATOM 862 C CA . LEU A 1 108 ? -3.958 17.411 -8.361 1.00 92.38 108 LEU A CA 1
ATOM 863 C C . LEU A 1 108 ? -2.924 18.544 -8.348 1.00 92.38 108 LEU A C 1
ATOM 865 O O . LEU A 1 108 ? -2.920 19.355 -9.276 1.00 92.38 108 LEU A O 1
ATOM 869 N N . ALA A 1 109 ? -2.024 18.559 -7.362 1.00 92.44 109 ALA A N 1
ATOM 870 C CA . ALA A 1 109 ? -0.914 19.504 -7.282 1.00 92.44 109 ALA A CA 1
ATOM 871 C C . ALA A 1 109 ? 0.156 19.311 -8.376 1.00 92.44 109 ALA A C 1
ATOM 873 O O . ALA A 1 109 ? 0.945 20.224 -8.617 1.00 92.44 109 ALA A O 1
ATOM 874 N N . GLN A 1 110 ? 0.214 18.153 -9.046 1.00 91.81 110 GLN A N 1
ATOM 875 C CA . GLN A 1 110 ? 1.147 17.949 -10.161 1.00 91.81 110 GLN A CA 1
ATOM 876 C C . GLN A 1 110 ? 0.676 18.702 -11.409 1.00 91.81 110 GLN A C 1
ATOM 878 O O . GLN A 1 110 ? -0.518 18.934 -11.585 1.00 91.81 110 GLN A O 1
ATOM 883 N N . VAL A 1 111 ? 1.596 19.037 -12.314 1.00 89.38 111 VAL A N 1
ATOM 884 C CA . VAL A 1 111 ? 1.243 19.548 -13.654 1.00 89.38 111 VAL A CA 1
ATOM 885 C C . VAL A 1 111 ? 1.022 18.387 -14.625 1.00 89.38 111 VAL A C 1
ATOM 887 O O . VAL A 1 111 ? 0.071 18.401 -15.404 1.00 89.38 111 VAL A O 1
ATOM 890 N N . ALA A 1 112 ? 1.864 17.354 -14.543 1.00 91.44 112 ALA A N 1
ATOM 891 C CA . ALA A 1 112 ? 1.721 16.150 -15.349 1.00 91.44 112 ALA A CA 1
ATOM 892 C C . ALA A 1 112 ? 0.426 15.392 -15.004 1.00 91.44 112 ALA A C 1
ATOM 894 O O . ALA A 1 112 ? -0.032 15.365 -13.856 1.00 91.44 112 ALA A O 1
ATOM 895 N N . ARG A 1 113 ? -0.176 14.768 -16.018 1.00 90.75 113 ARG A N 1
ATOM 896 C CA . ARG A 1 113 ? -1.406 13.975 -15.909 1.00 90.75 113 ARG A CA 1
ATOM 897 C C . ARG A 1 113 ? -1.225 12.654 -16.633 1.00 90.75 113 ARG A C 1
ATOM 899 O O . ARG A 1 113 ? -0.582 12.602 -17.679 1.00 90.75 113 ARG A O 1
ATOM 906 N N . PHE A 1 114 ? -1.828 11.601 -16.097 1.00 91.06 114 PHE A N 1
ATOM 907 C CA . PHE A 1 114 ? -1.859 10.325 -16.793 1.00 91.06 114 PHE A CA 1
ATOM 908 C C . PHE A 1 114 ? -2.825 10.373 -17.982 1.00 91.06 114 PHE A C 1
ATOM 910 O O . PHE A 1 114 ? -3.954 10.842 -17.820 1.00 91.06 114 PHE A O 1
ATOM 917 N N . PRO A 1 115 ? -2.451 9.823 -19.151 1.00 87.50 115 PRO A N 1
ATOM 918 C CA . PRO A 1 115 ? -3.348 9.670 -20.295 1.00 87.50 115 PRO A CA 1
ATOM 919 C C . PRO A 1 115 ? -4.267 8.445 -20.112 1.00 87.50 115 PRO A C 1
ATOM 921 O O . PRO A 1 115 ? -4.366 7.579 -20.986 1.00 87.50 115 PRO A O 1
ATOM 924 N N . PHE A 1 116 ? -4.871 8.308 -18.931 1.00 86.44 116 PHE A N 1
ATOM 925 C CA . PHE A 1 116 ? -5.752 7.192 -18.594 1.00 86.44 116 PHE A CA 1
ATOM 926 C C . PHE A 1 116 ? -7.192 7.473 -19.034 1.00 86.44 116 PHE A C 1
ATOM 928 O O . PHE A 1 116 ? -7.614 8.629 -19.052 1.00 86.44 116 PHE A O 1
ATOM 935 N N . PRO A 1 117 ? -7.968 6.425 -19.360 1.00 85.12 117 PRO A N 1
ATOM 936 C CA . PRO A 1 117 ? -9.350 6.575 -19.811 1.00 85.12 117 PRO A CA 1
ATOM 937 C C . PRO A 1 117 ? -10.317 7.013 -18.700 1.00 85.12 117 PRO A C 1
ATOM 939 O O . PRO A 1 117 ? -11.432 7.429 -19.000 1.00 85.12 117 PRO A O 1
ATOM 942 N N . GLY A 1 118 ? -9.926 6.921 -17.425 1.00 89.19 118 GLY A N 1
ATOM 943 C CA . GLY A 1 118 ? -10.793 7.273 -16.307 1.00 89.19 118 GLY A CA 1
ATOM 944 C C . GLY A 1 118 ? -10.039 7.477 -14.998 1.00 89.19 118 GLY A C 1
ATOM 945 O O . GLY A 1 118 ? -8.883 7.080 -14.855 1.00 89.19 118 GLY A O 1
ATOM 946 N N . VAL A 1 119 ? -10.726 8.107 -14.044 1.00 92.00 119 VAL A N 1
ATOM 947 C CA . VAL A 1 119 ? -10.251 8.344 -12.677 1.00 92.00 119 VAL A CA 1
ATOM 948 C C . VAL A 1 119 ? -11.361 7.939 -11.716 1.00 92.00 119 VAL A C 1
ATOM 950 O O . VAL A 1 119 ? -12.503 8.369 -11.869 1.00 92.00 119 VAL A O 1
ATOM 953 N N . VAL A 1 120 ? -11.022 7.134 -10.712 1.00 93.31 120 VAL A N 1
ATOM 954 C CA . VAL A 1 120 ? -11.946 6.721 -9.651 1.00 93.31 120 VAL A CA 1
ATOM 955 C C . VAL A 1 120 ? -11.544 7.433 -8.368 1.00 93.31 120 VAL A C 1
ATOM 957 O O . VAL A 1 120 ? -10.403 7.329 -7.929 1.00 93.31 120 VAL A O 1
ATOM 960 N N . THR A 1 121 ? -12.474 8.178 -7.769 1.00 93.12 121 THR A N 1
ATOM 961 C CA . THR A 1 121 ? -12.246 8.847 -6.480 1.00 93.12 121 THR A CA 1
ATOM 962 C C . THR A 1 121 ? -12.998 8.110 -5.387 1.00 93.12 121 THR A C 1
ATOM 964 O O . THR A 1 121 ? -14.224 8.014 -5.441 1.00 93.12 121 THR A O 1
ATOM 967 N N . LEU A 1 122 ? -12.269 7.633 -4.379 1.00 91.06 122 LEU A N 1
ATOM 968 C CA . LEU A 1 122 ? -12.875 7.051 -3.187 1.00 91.06 122 LEU A CA 1
ATOM 969 C C . LEU A 1 122 ? -13.550 8.151 -2.366 1.00 91.06 122 LEU A C 1
ATOM 971 O O . LEU A 1 122 ? -12.938 9.176 -2.067 1.00 91.06 122 LEU A O 1
ATOM 975 N N . GLN A 1 123 ? -14.818 7.936 -2.033 1.00 91.25 123 GLN A N 1
ATOM 976 C CA . GLN A 1 123 ? -15.593 8.841 -1.192 1.00 91.25 123 GLN A CA 1
ATOM 977 C C . GLN A 1 123 ? -15.553 8.376 0.261 1.00 91.25 123 GLN A C 1
ATOM 979 O O . GLN A 1 123 ? -15.348 7.193 0.545 1.00 91.25 123 GLN A O 1
ATOM 984 N N . ALA A 1 124 ? -15.773 9.317 1.175 1.00 91.25 124 ALA A N 1
ATOM 985 C CA . ALA A 1 124 ? -16.035 8.986 2.566 1.00 91.25 124 ALA A CA 1
ATOM 986 C C . ALA A 1 124 ? -17.293 8.106 2.675 1.00 91.25 124 ALA A C 1
ATOM 988 O O . ALA A 1 124 ? -18.200 8.185 1.839 1.00 91.25 124 ALA A O 1
ATOM 989 N N . LEU A 1 125 ? -17.347 7.266 3.707 1.00 91.88 125 LEU A N 1
ATOM 990 C CA . LEU A 1 125 ? -18.517 6.450 3.991 1.00 91.88 125 LEU A CA 1
ATOM 991 C C . LEU A 1 125 ? -19.712 7.362 4.286 1.00 91.88 125 LEU A C 1
ATOM 993 O O . LEU A 1 125 ? -19.594 8.273 5.112 1.00 91.88 125 LEU A O 1
ATOM 997 N N . PRO A 1 126 ? -20.878 7.112 3.665 1.00 92.69 126 PRO A N 1
ATOM 998 C CA . PRO A 1 126 ? -22.110 7.753 4.085 1.00 92.69 126 PRO A CA 1
ATOM 999 C C . PRO A 1 126 ? -22.343 7.467 5.564 1.00 92.69 126 PRO A C 1
ATOM 1001 O O . PRO A 1 126 ? -22.221 6.320 5.991 1.00 92.69 126 PRO A O 1
ATOM 1004 N N . PHE A 1 127 ? -22.720 8.484 6.335 1.00 90.88 127 PHE A N 1
ATOM 1005 C CA . PHE A 1 127 ? -22.902 8.329 7.778 1.00 90.88 127 PHE A CA 1
ATOM 1006 C C . PHE A 1 127 ? -23.889 7.206 8.135 1.00 90.88 127 PHE A C 1
ATOM 1008 O O . PHE A 1 127 ? -23.646 6.451 9.068 1.00 90.88 127 PHE A O 1
ATOM 1015 N N . GLN A 1 128 ? -24.936 7.008 7.326 1.00 91.12 128 GLN A N 1
ATOM 1016 C CA . GLN A 1 128 ? -25.864 5.891 7.510 1.00 91.12 128 GLN A CA 1
ATOM 1017 C C . GLN A 1 128 ? -25.154 4.529 7.499 1.00 91.12 128 GLN A C 1
ATOM 1019 O O . GLN A 1 128 ? -25.410 3.711 8.368 1.00 91.12 128 GLN A O 1
ATOM 1024 N N . ARG A 1 129 ? -24.183 4.315 6.600 1.00 93.50 129 ARG A N 1
ATOM 1025 C CA . ARG A 1 129 ? -23.403 3.067 6.553 1.00 93.50 129 ARG A CA 1
ATOM 1026 C C . ARG A 1 129 ? -22.554 2.858 7.801 1.00 93.50 129 ARG A C 1
ATOM 1028 O O . ARG A 1 129 ? -22.328 1.719 8.187 1.00 93.50 129 ARG A O 1
ATOM 1035 N N . VAL A 1 130 ? -22.077 3.943 8.414 1.00 93.31 130 VAL A N 1
ATOM 1036 C CA . VAL A 1 130 ? -21.350 3.879 9.689 1.00 93.31 130 VAL A CA 1
ATOM 1037 C C . VAL A 1 130 ? -22.283 3.381 10.790 1.00 93.31 130 VAL A C 1
ATOM 1039 O O . VAL A 1 130 ? -21.905 2.492 11.544 1.00 93.31 130 VAL A O 1
ATOM 1042 N N . ILE A 1 131 ? -23.504 3.920 10.859 1.00 92.25 131 ILE A N 1
ATOM 1043 C CA . ILE A 1 131 ? -24.506 3.493 11.840 1.00 92.25 131 ILE A CA 1
ATOM 1044 C C . ILE A 1 131 ? -24.922 2.040 11.609 1.00 92.25 131 ILE A C 1
ATOM 1046 O O . ILE A 1 131 ? -24.862 1.265 12.559 1.00 92.25 131 ILE A O 1
ATOM 1050 N N . ASP A 1 132 ? -25.250 1.663 10.370 1.00 93.62 132 ASP A N 1
ATOM 1051 C CA . ASP A 1 132 ? -25.640 0.293 10.013 1.00 93.62 132 ASP A CA 1
ATOM 1052 C C . ASP A 1 132 ? -24.545 -0.710 10.429 1.00 93.62 132 ASP A C 1
ATOM 1054 O O . ASP A 1 132 ? -24.815 -1.713 11.083 1.00 93.62 132 ASP A O 1
ATOM 1058 N N . TYR A 1 133 ? -23.279 -0.396 10.133 1.00 93.12 133 TYR A N 1
ATOM 1059 C CA . TYR A 1 133 ? -22.142 -1.238 10.510 1.00 93.12 133 TYR A CA 1
ATOM 1060 C C . TYR A 1 133 ? -21.970 -1.362 12.032 1.00 93.12 133 TYR A C 1
ATOM 1062 O O . TYR A 1 133 ? -21.700 -2.444 12.547 1.00 93.12 133 TYR A O 1
ATOM 1070 N N . LEU A 1 134 ? -22.136 -0.267 12.780 1.00 91.12 134 LEU A N 1
ATOM 1071 C CA . LEU A 1 134 ? -22.074 -0.312 14.245 1.00 91.12 134 LEU A CA 1
ATOM 1072 C C . LEU A 1 134 ? -23.269 -1.062 14.853 1.00 91.12 134 LEU A C 1
ATOM 1074 O O . LEU A 1 134 ? -23.138 -1.630 15.934 1.00 91.12 134 LEU A O 1
ATOM 1078 N N . GLU A 1 135 ? -24.423 -1.071 14.186 1.00 91.94 135 GLU A N 1
ATOM 1079 C CA . GLU A 1 135 ? -25.599 -1.850 14.588 1.00 91.94 135 GLU A CA 1
ATOM 1080 C C . GLU A 1 135 ? -25.387 -3.353 14.411 1.00 91.94 135 GLU A C 1
ATOM 1082 O O . GLU A 1 135 ? -25.734 -4.120 15.311 1.00 91.94 135 GLU A O 1
ATOM 1087 N N . GLU A 1 136 ? -24.748 -3.772 13.317 1.00 93.25 136 GLU A N 1
ATOM 1088 C CA . GLU A 1 136 ? -24.382 -5.175 13.069 1.00 93.25 136 GLU A CA 1
ATOM 1089 C C . GLU A 1 136 ? -23.449 -5.748 14.153 1.00 93.25 136 GLU A C 1
ATOM 1091 O O . GLU A 1 136 ? -23.500 -6.941 14.453 1.00 93.25 136 GLU A O 1
ATOM 1096 N N . LEU A 1 137 ? -22.638 -4.900 14.796 1.00 89.31 137 LEU A N 1
ATOM 1097 C CA . LEU A 1 137 ? -21.735 -5.275 15.895 1.00 89.31 137 LEU A CA 1
ATOM 1098 C C . LEU A 1 137 ? -22.435 -5.403 17.269 1.00 89.31 137 LEU A C 1
ATOM 1100 O O . LEU A 1 137 ? -21.806 -5.794 18.260 1.00 89.31 137 LEU A O 1
ATOM 1104 N N . GLY A 1 138 ? -23.734 -5.100 17.342 1.00 86.75 138 GLY A N 1
ATOM 1105 C CA . GLY A 1 138 ? -24.582 -5.342 18.509 1.00 86.75 138 GLY A CA 1
ATOM 1106 C C . GLY A 1 138 ? -24.277 -4.467 19.732 1.00 86.75 138 GLY A C 1
ATOM 1107 O O . GLY A 1 138 ? -23.820 -3.327 19.624 1.00 86.75 138 GLY A O 1
ATOM 1108 N N . GLU A 1 139 ? -24.555 -5.002 20.927 1.00 84.19 139 GLU A N 1
ATOM 1109 C CA . GLU A 1 139 ? -24.481 -4.268 22.206 1.00 84.19 139 GLU A CA 1
ATOM 1110 C C . GLU A 1 139 ? -23.093 -3.675 22.492 1.00 84.19 139 GLU A C 1
ATOM 1112 O O . GLU A 1 139 ? -22.987 -2.616 23.111 1.00 84.19 139 GLU A O 1
ATOM 1117 N N . SER A 1 140 ? -22.031 -4.301 21.970 1.00 82.25 140 SER A N 1
ATOM 1118 C CA . SER A 1 140 ? -20.647 -3.845 22.144 1.00 82.25 140 SER A CA 1
ATOM 1119 C C . SER A 1 140 ? -20.397 -2.417 21.640 1.00 82.25 140 SER A C 1
ATOM 1121 O O . SER A 1 140 ? -19.499 -1.744 22.140 1.00 82.25 140 SER A O 1
ATOM 1123 N N . MET A 1 141 ? -21.205 -1.934 20.690 1.00 86.69 141 MET A N 1
ATOM 1124 C CA . MET A 1 141 ? -21.070 -0.609 20.075 1.00 86.69 141 MET A CA 1
ATOM 1125 C C . MET A 1 141 ? -22.184 0.367 20.482 1.00 86.69 141 MET A C 1
ATOM 1127 O O . MET A 1 141 ? -22.261 1.477 19.950 1.00 86.69 141 MET A O 1
ATOM 1131 N N . GLN A 1 142 ? -23.046 0.006 21.441 1.00 83.31 142 GLN A N 1
ATOM 1132 C CA . GLN A 1 142 ? -24.168 0.857 21.854 1.00 83.31 142 GLN A CA 1
ATOM 1133 C C . GLN A 1 142 ? -23.699 2.215 22.396 1.00 83.31 142 GLN A C 1
ATOM 1135 O O . GLN A 1 142 ? -24.254 3.252 22.039 1.00 83.31 142 GLN A O 1
ATOM 1140 N N . ALA A 1 143 ? -22.646 2.226 23.214 1.00 81.62 143 ALA A N 1
ATOM 1141 C CA . ALA A 1 143 ? -22.107 3.457 23.785 1.00 81.62 143 ALA A CA 1
ATOM 1142 C C . ALA A 1 143 ? -21.525 4.397 22.709 1.00 81.62 143 ALA A C 1
ATOM 1144 O O . ALA A 1 143 ? -21.753 5.606 22.750 1.00 81.62 143 ALA A O 1
ATOM 1145 N N . VAL A 1 144 ? -20.854 3.837 21.697 1.00 84.12 144 VAL A N 1
ATOM 1146 C CA . VAL A 1 144 ? -20.326 4.583 20.541 1.00 84.12 144 VAL A CA 1
ATOM 1147 C C . VAL A 1 144 ? -21.466 5.208 19.740 1.00 84.12 144 VAL A C 1
ATOM 1149 O O . VAL A 1 144 ? -21.404 6.384 19.385 1.00 84.12 144 VAL A O 1
ATOM 1152 N N . ARG A 1 145 ? -22.532 4.442 19.480 1.00 86.81 145 ARG A N 1
ATOM 1153 C CA . ARG A 1 145 ? -23.714 4.931 18.757 1.00 86.81 145 ARG A CA 1
ATOM 1154 C C . ARG A 1 145 ? -24.384 6.095 19.482 1.00 86.81 145 ARG A C 1
ATOM 1156 O O . ARG A 1 145 ? -24.768 7.060 18.829 1.00 86.81 145 ARG A O 1
ATOM 1163 N N . THR A 1 146 ? -24.478 6.039 20.809 1.00 84.06 146 THR A N 1
ATOM 1164 C CA . THR A 1 146 ? -24.994 7.155 21.616 1.00 84.06 146 THR A CA 1
ATOM 1165 C C . THR A 1 146 ? -24.091 8.384 21.506 1.00 84.06 146 THR A C 1
ATOM 1167 O O . THR A 1 146 ? -24.587 9.477 21.244 1.00 84.06 146 THR A O 1
ATOM 1170 N N . ALA A 1 147 ? -22.768 8.219 21.622 1.00 82.56 147 ALA A N 1
ATOM 1171 C CA . ALA A 1 147 ? -21.814 9.327 21.501 1.00 82.56 147 ALA A CA 1
ATOM 1172 C C . ALA A 1 147 ? -21.874 10.012 20.121 1.00 82.56 147 ALA A C 1
ATOM 1174 O O . ALA A 1 147 ? -21.803 11.240 20.021 1.00 82.56 147 ALA A O 1
ATOM 1175 N N . LEU A 1 148 ? -22.089 9.231 19.057 1.00 86.25 148 LEU A N 1
ATOM 1176 C CA . LEU A 1 148 ? -22.250 9.742 17.697 1.00 86.25 148 LEU A CA 1
ATOM 1177 C C . LEU A 1 148 ? -23.471 10.642 17.515 1.00 86.25 148 LEU A C 1
ATOM 1179 O O . LEU A 1 148 ? -23.461 11.450 16.596 1.00 86.25 148 LEU A O 1
ATOM 1183 N N . GLN A 1 149 ? -24.504 10.558 18.356 1.00 83.25 149 GLN A N 1
ATOM 1184 C CA . GLN A 1 149 ? -25.661 11.457 18.246 1.00 83.25 149 GLN A CA 1
ATOM 1185 C C . GLN A 1 149 ? -25.316 12.899 18.634 1.00 83.25 149 GLN A C 1
ATOM 1187 O O . GLN A 1 149 ? -25.930 13.836 18.129 1.00 83.25 149 GLN A O 1
ATOM 1192 N N . THR A 1 150 ? -24.329 13.079 19.512 1.00 81.62 150 THR A N 1
ATOM 1193 C CA . THR A 1 150 ? -23.967 14.383 20.080 1.00 81.62 150 THR A CA 1
ATOM 1194 C C . THR A 1 150 ? -22.677 14.968 19.509 1.00 81.62 150 THR A C 1
ATOM 1196 O O . THR A 1 150 ? -22.521 16.187 19.502 1.00 81.62 150 THR A O 1
ATOM 1199 N N . ASP A 1 151 ? -21.756 14.133 19.020 1.00 84.12 151 ASP A N 1
ATOM 1200 C CA . ASP A 1 151 ? -20.417 14.565 18.606 1.00 84.12 151 ASP A CA 1
ATOM 1201 C C . ASP A 1 151 ? -20.236 14.591 17.078 1.00 84.12 151 ASP A C 1
ATOM 1203 O O . ASP A 1 151 ? -19.927 13.585 16.438 1.00 84.12 151 ASP A O 1
ATOM 1207 N N . VAL A 1 152 ? -20.372 15.782 16.489 1.00 85.31 152 VAL A N 1
ATOM 1208 C CA . VAL A 1 152 ? -20.202 16.019 15.042 1.00 85.31 152 VAL A CA 1
ATOM 1209 C C . VAL A 1 152 ? -18.765 15.763 14.565 1.00 85.31 152 VAL A C 1
ATOM 1211 O O . VAL A 1 152 ? -18.549 15.332 13.425 1.00 85.31 152 VAL A O 1
ATOM 1214 N N . ALA A 1 153 ? -17.766 16.016 15.415 1.00 84.88 153 ALA A N 1
ATOM 1215 C CA . ALA A 1 153 ? -16.371 15.780 15.058 1.00 84.88 153 ALA A CA 1
ATOM 1216 C C . ALA A 1 153 ? -16.106 14.275 14.940 1.00 84.88 153 ALA A C 1
ATOM 1218 O O . ALA A 1 153 ? -15.507 13.829 13.956 1.00 84.88 153 ALA A O 1
ATOM 1219 N N . LEU A 1 154 ? -16.637 13.489 15.880 1.00 84.94 154 LEU A N 1
ATOM 1220 C CA . LEU A 1 154 ? -16.583 12.032 15.834 1.00 84.94 154 LEU A CA 1
ATOM 1221 C C . LEU A 1 154 ? -17.354 11.474 14.632 1.00 84.94 154 LEU A C 1
ATOM 1223 O O . LEU A 1 154 ? -16.818 10.625 13.923 1.00 84.94 154 LEU A O 1
ATOM 1227 N N . GLN A 1 155 ? -18.552 11.993 14.330 1.00 88.81 155 GLN A N 1
ATOM 1228 C CA . GLN A 1 155 ? -19.303 11.597 13.128 1.00 88.81 155 GLN A CA 1
ATOM 1229 C C . GLN A 1 155 ? -18.453 11.746 11.864 1.00 88.81 155 GLN A C 1
ATOM 1231 O O . GLN A 1 155 ? -18.338 10.805 11.079 1.00 88.81 155 GLN A O 1
ATOM 1236 N N . THR A 1 156 ? -17.815 12.908 11.697 1.00 89.00 156 THR A N 1
ATOM 1237 C CA . THR A 1 156 ? -16.961 13.198 10.538 1.00 89.00 156 THR A CA 1
ATOM 1238 C C . THR A 1 156 ? -15.762 12.255 10.493 1.00 89.00 156 THR A C 1
ATOM 1240 O O . THR A 1 156 ? -15.445 11.703 9.439 1.00 89.00 156 THR A O 1
ATOM 1243 N N . LEU A 1 157 ? -15.118 12.018 11.637 1.00 88.62 157 LEU A N 1
ATOM 1244 C CA . LEU A 1 157 ? -13.946 11.156 11.743 1.00 88.62 157 LEU A CA 1
ATOM 1245 C C . LEU A 1 157 ? -14.247 9.714 11.304 1.00 88.62 157 LEU A C 1
ATOM 1247 O O . LEU A 1 157 ? -13.480 9.131 10.532 1.00 88.62 157 LEU A O 1
ATOM 1251 N N . LEU A 1 158 ? -15.385 9.162 11.738 1.00 91.12 158 LEU A N 1
ATOM 1252 C CA . LEU A 1 158 ? -15.782 7.779 11.447 1.00 91.12 158 LEU A CA 1
ATOM 1253 C C . LEU A 1 158 ? -16.312 7.556 10.030 1.00 91.12 158 LEU A C 1
ATOM 1255 O O . LEU A 1 158 ? -16.478 6.410 9.619 1.00 91.12 158 LEU A O 1
ATOM 1259 N N . THR A 1 159 ? -16.505 8.614 9.239 1.00 91.88 159 THR A N 1
ATOM 1260 C CA . THR A 1 159 ? -16.758 8.451 7.797 1.00 91.88 159 THR A CA 1
ATOM 1261 C C . THR A 1 159 ? -15.539 7.903 7.047 1.00 91.88 159 THR A C 1
ATOM 1263 O O . THR A 1 159 ? -15.657 7.444 5.912 1.00 91.88 159 THR A O 1
ATOM 1266 N N . THR A 1 160 ? -14.352 7.905 7.660 1.00 90.19 160 THR A N 1
ATOM 1267 C CA . THR A 1 160 ? -13.174 7.253 7.082 1.00 90.19 160 THR A CA 1
ATOM 1268 C C . THR A 1 160 ? -13.104 5.787 7.539 1.00 90.19 160 THR A C 1
ATOM 1270 O O . THR A 1 160 ? -13.053 5.531 8.745 1.00 90.19 160 THR A O 1
ATOM 1273 N N . PRO A 1 161 ? -13.051 4.802 6.615 1.00 90.12 161 PRO A N 1
ATOM 1274 C CA . PRO A 1 161 ? -13.054 3.379 6.977 1.00 90.12 161 PRO A CA 1
ATOM 1275 C C . PRO A 1 161 ? -11.964 2.987 7.983 1.00 90.12 161 PRO A C 1
ATOM 1277 O O . PRO A 1 161 ? -12.200 2.181 8.880 1.00 90.12 161 PRO A O 1
ATOM 1280 N N . LEU A 1 162 ? -10.775 3.591 7.866 1.00 88.88 162 LEU A N 1
ATOM 1281 C CA . LEU A 1 162 ? -9.672 3.352 8.794 1.00 88.88 162 LEU A CA 1
ATOM 1282 C C . LEU A 1 162 ? -10.042 3.761 10.224 1.00 88.88 162 LEU A C 1
ATOM 1284 O O . LEU A 1 162 ? -9.853 2.971 11.143 1.00 88.88 162 LEU A O 1
ATOM 1288 N N . MET A 1 163 ? -10.580 4.967 10.419 1.00 90.44 163 MET A N 1
ATOM 1289 C CA . MET A 1 163 ? -10.918 5.452 11.760 1.00 90.44 163 MET A CA 1
ATOM 1290 C C . MET A 1 163 ? -12.074 4.670 12.372 1.00 90.44 163 MET A C 1
ATOM 1292 O O . MET A 1 163 ? -12.043 4.395 13.568 1.00 90.44 163 MET A O 1
ATOM 1296 N N . LEU A 1 164 ? -13.045 4.251 11.557 1.00 91.00 164 LEU A N 1
ATOM 1297 C CA . LEU A 1 164 ? -14.109 3.351 11.995 1.00 91.00 164 LEU A CA 1
ATOM 1298 C C . LEU A 1 164 ? -13.545 2.014 12.495 1.00 91.00 164 LEU A C 1
ATOM 1300 O O . LEU A 1 164 ? -13.884 1.575 13.590 1.00 91.00 164 LEU A O 1
ATOM 1304 N N . SER A 1 165 ? -12.624 1.404 11.744 1.00 89.50 165 SER A N 1
ATOM 1305 C CA . SER A 1 165 ? -11.958 0.163 12.158 1.00 89.50 165 SER A CA 1
ATOM 1306 C C . SER A 1 165 ? -11.141 0.336 13.441 1.00 89.50 165 SER A C 1
ATOM 1308 O O . SER A 1 165 ? -11.218 -0.506 14.336 1.00 89.50 165 SER A O 1
ATOM 1310 N N . VAL A 1 166 ? -10.367 1.422 13.547 1.00 89.25 166 VAL A N 1
ATOM 1311 C CA . VAL A 1 166 ? -9.583 1.759 14.747 1.00 89.25 166 VAL A CA 1
ATOM 1312 C C . VAL A 1 166 ? -10.506 1.891 15.955 1.00 89.25 166 VAL A C 1
ATOM 1314 O O . VAL A 1 166 ? -10.238 1.289 16.994 1.00 89.25 166 VAL A O 1
ATOM 1317 N N . LEU A 1 167 ? -11.618 2.616 15.807 1.00 89.19 167 LEU A N 1
ATOM 1318 C CA . LEU A 1 167 ? -12.587 2.799 16.878 1.00 89.19 167 LEU A CA 1
ATOM 1319 C C . LEU A 1 167 ? -13.159 1.463 17.349 1.00 89.19 167 LEU A C 1
ATOM 1321 O O . LEU A 1 167 ? -13.152 1.190 18.548 1.00 89.19 167 LEU A O 1
ATOM 1325 N N . VAL A 1 168 ? -13.609 0.618 16.418 1.00 88.75 168 VAL A N 1
ATOM 1326 C CA . VAL A 1 168 ? -14.153 -0.702 16.758 1.00 88.75 168 VAL A CA 1
ATOM 1327 C C . VAL A 1 168 ? -13.122 -1.520 17.533 1.00 88.75 168 VAL A C 1
ATOM 1329 O O . VAL A 1 168 ? -13.452 -2.072 18.578 1.00 88.75 168 VAL A O 1
ATOM 1332 N N . HIS A 1 169 ? -11.855 -1.537 17.114 1.00 86.19 169 HIS A N 1
ATOM 1333 C CA . HIS A 1 169 ? -10.802 -2.271 17.829 1.00 86.19 169 HIS A CA 1
ATOM 1334 C C . HIS A 1 169 ? -10.534 -1.741 19.243 1.00 86.19 169 HIS A C 1
ATOM 1336 O O . HIS A 1 169 ? -10.254 -2.531 20.146 1.00 86.19 169 HIS A O 1
ATOM 1342 N N . VAL A 1 170 ? -10.602 -0.421 19.439 1.00 84.38 170 VAL A N 1
ATOM 1343 C CA . VAL A 1 170 ? -10.390 0.208 20.750 1.00 84.38 170 VAL A CA 1
ATOM 1344 C C . VAL A 1 170 ? -11.539 -0.109 21.698 1.00 84.38 170 VAL A C 1
ATOM 1346 O O . VAL A 1 170 ? -11.294 -0.518 22.830 1.00 84.38 170 VAL A O 1
ATOM 1349 N N . TYR A 1 171 ? -12.778 0.045 21.231 1.00 80.12 171 TYR A N 1
ATOM 1350 C CA . TYR A 1 171 ? -13.958 0.018 22.095 1.00 80.12 171 TYR A CA 1
ATOM 1351 C C . TYR A 1 171 ? -14.701 -1.319 22.115 1.00 80.12 171 TYR A C 1
ATOM 1353 O O . TYR A 1 171 ? -15.689 -1.457 22.834 1.00 80.12 171 TYR A O 1
ATOM 1361 N N . THR A 1 172 ? -14.218 -2.343 21.402 1.00 75.56 172 THR A N 1
ATOM 1362 C CA . THR A 1 172 ? -14.744 -3.707 21.556 1.00 75.56 172 THR A CA 1
ATOM 1363 C C . THR A 1 172 ? -14.545 -4.165 23.007 1.00 75.56 172 THR A C 1
ATOM 1365 O O . THR A 1 172 ? -13.416 -4.426 23.438 1.00 75.56 172 THR A O 1
ATOM 1368 N N . ASN A 1 173 ? -15.655 -4.290 23.744 1.00 65.38 173 ASN A N 1
ATOM 1369 C CA . ASN A 1 173 ? -15.732 -4.620 25.177 1.00 65.38 173 ASN A CA 1
ATOM 1370 C C . ASN A 1 173 ? -15.218 -3.532 26.142 1.00 65.38 173 ASN A C 1
ATOM 1372 O O . ASN A 1 173 ? -14.863 -3.854 27.277 1.00 65.38 173 ASN A O 1
ATOM 1376 N N . ALA A 1 174 ? -15.156 -2.270 25.714 1.00 65.88 174 ALA A N 1
ATOM 1377 C CA . ALA A 1 174 ? -14.873 -1.147 26.608 1.00 65.88 174 ALA A CA 1
ATOM 1378 C C . ALA A 1 174 ? -16.148 -0.693 27.341 1.00 65.88 174 ALA A C 1
ATOM 1380 O O . ALA A 1 174 ? -17.255 -0.794 26.808 1.00 65.88 174 ALA A O 1
ATOM 1381 N N . ALA A 1 175 ? -16.002 -0.192 28.569 1.00 60.03 175 ALA A N 1
ATOM 1382 C CA . ALA A 1 175 ? -17.126 0.381 29.304 1.00 60.03 175 ALA A CA 1
ATOM 1383 C C . ALA A 1 175 ? -17.557 1.709 28.661 1.00 60.03 175 ALA A C 1
ATOM 1385 O O . ALA A 1 175 ? -16.717 2.483 28.202 1.00 60.03 175 ALA A O 1
ATOM 1386 N N . ALA A 1 176 ? -18.864 1.998 28.670 1.00 56.22 176 ALA A N 1
ATOM 1387 C CA . ALA A 1 176 ? -19.421 3.243 28.131 1.00 56.22 176 ALA A CA 1
ATOM 1388 C C . ALA A 1 176 ? -18.751 4.502 28.719 1.00 56.22 176 ALA A C 1
ATOM 1390 O O . ALA A 1 176 ? -18.625 5.512 28.031 1.00 56.22 176 ALA A O 1
ATOM 1391 N N . ASP A 1 177 ? -18.253 4.400 29.954 1.00 56.91 177 ASP A N 1
ATOM 1392 C CA . ASP A 1 177 ? -17.597 5.477 30.692 1.00 56.91 177 ASP A CA 1
ATOM 1393 C C . ASP A 1 177 ? -16.264 5.952 30.078 1.00 56.91 177 ASP A C 1
ATOM 1395 O O . ASP A 1 177 ? -15.864 7.097 30.280 1.00 56.91 177 ASP A O 1
ATOM 1399 N N . GLU A 1 178 ? -15.605 5.125 29.258 1.00 61.12 178 GLU A N 1
ATOM 1400 C CA . GLU A 1 178 ? -14.343 5.466 28.578 1.00 61.12 178 GLU A CA 1
ATOM 1401 C C . GLU A 1 178 ? -14.545 6.271 27.274 1.00 61.12 178 GLU A C 1
ATOM 1403 O O . GLU A 1 178 ? -13.576 6.736 26.667 1.00 61.12 178 GLU A O 1
ATOM 1408 N N . LEU A 1 179 ? -15.795 6.451 26.824 1.00 60.03 179 LEU A N 1
ATOM 1409 C CA . LEU A 1 179 ? -16.147 7.161 25.582 1.00 60.03 179 LEU A CA 1
ATOM 1410 C C . LEU A 1 179 ? -16.447 8.656 25.780 1.00 60.03 179 LEU A C 1
ATOM 1412 O O . LEU A 1 179 ? -16.496 9.395 24.800 1.00 60.03 179 LEU A O 1
ATOM 1416 N N . PHE A 1 180 ? -16.657 9.121 27.018 1.00 54.94 180 PHE A N 1
ATOM 1417 C CA . PHE A 1 180 ? -17.265 10.437 27.281 1.00 54.94 180 PHE A CA 1
ATOM 1418 C C . PHE A 1 180 ? -16.370 11.659 27.043 1.00 54.94 180 PHE A C 1
ATOM 1420 O O . PHE A 1 180 ? -16.842 12.793 27.133 1.00 54.94 180 PHE A O 1
ATOM 1427 N N . THR A 1 181 ? -15.104 11.471 26.688 1.00 59.91 181 THR A N 1
ATOM 1428 C CA . THR A 1 181 ? -14.283 12.546 26.125 1.00 59.91 181 THR A CA 1
ATOM 1429 C C . THR A 1 181 ? -14.165 12.316 24.633 1.00 59.91 181 THR A C 1
ATOM 1431 O O . THR A 1 181 ? -13.432 11.412 24.246 1.00 59.91 181 THR A O 1
ATOM 1434 N N . ALA A 1 182 ? -14.876 13.124 23.835 1.00 58.03 182 ALA A N 1
ATOM 1435 C CA . ALA A 1 182 ? -14.774 13.219 22.376 1.00 58.03 182 ALA A CA 1
ATOM 1436 C C . ALA A 1 182 ? -13.329 12.967 21.913 1.00 58.03 182 ALA A C 1
ATOM 1438 O O . ALA A 1 182 ? -12.496 13.878 22.018 1.00 58.03 182 ALA A O 1
ATOM 1439 N N . PRO A 1 183 ? -12.982 11.736 21.487 1.00 67.12 183 PRO A N 1
ATOM 1440 C CA . PRO A 1 183 ? -11.589 11.407 21.292 1.00 67.12 183 PRO A CA 1
ATOM 1441 C C . PRO A 1 183 ? -11.129 12.137 20.040 1.00 67.12 183 PRO A C 1
ATOM 1443 O O . PRO A 1 183 ? -11.657 11.934 18.943 1.00 67.12 183 PRO A O 1
ATOM 1446 N N . SER A 1 184 ? -10.125 12.999 20.191 1.00 76.88 184 SER A N 1
ATOM 1447 C CA . SER A 1 184 ? -9.420 13.516 19.026 1.00 76.88 184 SER A CA 1
ATOM 1448 C C . SER A 1 184 ? -8.864 12.338 18.221 1.00 76.88 184 SER A C 1
ATOM 1450 O O . SER A 1 184 ? -8.629 11.247 18.754 1.00 76.88 184 SER A O 1
ATOM 1452 N N . ARG A 1 185 ? -8.609 12.550 16.926 1.00 82.00 185 ARG A N 1
ATOM 1453 C CA . ARG A 1 185 ? -7.950 11.544 16.079 1.00 82.00 185 ARG A CA 1
ATOM 1454 C C . ARG A 1 185 ? -6.720 10.940 16.772 1.00 82.00 185 ARG A C 1
ATOM 1456 O O . ARG A 1 185 ? -6.547 9.726 16.747 1.00 82.00 185 ARG A O 1
ATOM 1463 N N . ASP A 1 186 ? -5.906 11.780 17.404 1.00 82.62 186 ASP A N 1
ATOM 1464 C CA . ASP A 1 186 ? -4.667 11.367 18.063 1.00 82.62 186 ASP A CA 1
ATOM 1465 C C . ASP A 1 186 ? -4.930 10.544 19.329 1.00 82.62 186 ASP A C 1
ATOM 1467 O O . ASP A 1 186 ? -4.249 9.549 19.558 1.00 82.62 186 ASP A O 1
ATOM 1471 N N . GLN A 1 187 ? -5.949 10.901 20.117 1.00 82.94 187 GLN A N 1
ATOM 1472 C CA . GLN A 1 187 ? -6.350 10.124 21.295 1.00 82.94 187 GLN A CA 1
ATOM 1473 C C . GLN A 1 187 ? -6.854 8.733 20.906 1.00 82.94 187 GLN A C 1
ATOM 1475 O O . GLN A 1 187 ? -6.478 7.745 21.535 1.00 82.94 187 GLN A O 1
ATOM 1480 N N . LEU A 1 188 ? -7.649 8.635 19.835 1.00 84.38 188 LEU A N 1
ATOM 1481 C CA . LEU A 1 188 ? -8.121 7.343 19.343 1.00 84.38 188 LEU A CA 1
ATOM 1482 C C . LEU A 1 188 ? -6.955 6.462 18.871 1.00 84.38 188 LEU A C 1
ATOM 1484 O O . LEU A 1 188 ? -6.914 5.270 19.178 1.00 84.38 188 LEU A O 1
ATOM 1488 N N . PHE A 1 189 ? -5.987 7.047 18.159 1.00 84.75 189 PHE A N 1
ATOM 1489 C CA . PHE A 1 189 ? -4.779 6.333 17.748 1.00 84.75 189 PHE A CA 1
ATOM 1490 C C . PHE A 1 189 ? -3.915 5.907 18.934 1.00 84.75 189 PHE A C 1
ATOM 1492 O O . PHE A 1 189 ? -3.399 4.793 18.925 1.00 84.75 189 PHE A O 1
ATOM 1499 N N . GLU A 1 190 ? -3.771 6.747 19.956 1.00 85.25 190 GLU A N 1
ATOM 1500 C CA . GLU A 1 190 ? -3.027 6.405 21.169 1.00 85.25 190 GLU A CA 1
ATOM 1501 C C . GLU A 1 190 ? -3.673 5.215 21.893 1.00 85.25 190 GLU A C 1
ATOM 1503 O O . GLU A 1 190 ? -2.996 4.228 22.183 1.00 85.25 190 GLU A O 1
ATOM 1508 N N . HIS A 1 191 ? -4.994 5.243 22.099 1.00 84.06 191 HIS A N 1
ATOM 1509 C CA . HIS A 1 191 ? -5.723 4.117 22.692 1.00 84.06 191 HIS A CA 1
ATOM 1510 C C . HIS A 1 191 ? -5.592 2.844 21.849 1.00 84.06 191 HIS A C 1
ATOM 1512 O O . HIS A 1 191 ? -5.371 1.756 22.385 1.00 84.06 191 HIS A O 1
ATOM 1518 N N . TYR A 1 192 ? -5.662 2.972 20.523 1.00 86.19 192 TYR A N 1
ATOM 1519 C CA . TYR A 1 192 ? -5.454 1.854 19.608 1.00 86.19 192 TYR A CA 1
ATOM 1520 C C . TYR A 1 192 ? -4.051 1.263 19.726 1.00 86.19 192 TYR A C 1
ATOM 1522 O O . TYR A 1 192 ? -3.909 0.047 19.858 1.00 86.19 192 TYR A O 1
ATOM 1530 N N . LEU A 1 193 ? -3.011 2.099 19.740 1.00 85.12 193 LEU A N 1
ATOM 1531 C CA . LEU A 1 193 ? -1.630 1.650 19.903 1.00 85.12 193 LEU A CA 1
ATOM 1532 C C . LEU A 1 193 ? -1.433 0.941 21.243 1.00 85.12 193 LEU A C 1
ATOM 1534 O O . LEU A 1 193 ? -0.863 -0.148 21.274 1.00 85.12 193 LEU A O 1
ATOM 1538 N N . GLN A 1 194 ? -1.947 1.504 22.338 1.00 82.69 194 GLN A N 1
ATOM 1539 C CA . GLN A 1 194 ? -1.878 0.877 23.658 1.00 82.69 194 GLN A CA 1
ATOM 1540 C C . GLN A 1 194 ? -2.571 -0.489 23.669 1.00 82.69 194 GLN A C 1
ATOM 1542 O O . GLN A 1 194 ? -1.995 -1.469 24.152 1.00 82.69 194 GLN A O 1
ATOM 1547 N N . ARG A 1 195 ? -3.768 -0.588 23.080 1.00 81.94 195 ARG A N 1
ATOM 1548 C CA . ARG A 1 195 ? -4.512 -1.846 22.968 1.00 81.94 195 ARG A CA 1
ATOM 1549 C C . ARG A 1 195 ? -3.751 -2.881 22.142 1.00 81.94 195 ARG A C 1
ATOM 1551 O O . ARG A 1 195 ? -3.582 -4.013 22.592 1.00 81.94 195 ARG A O 1
ATOM 1558 N N . MET A 1 196 ? -3.237 -2.495 20.976 1.00 82.19 196 MET A N 1
ATOM 1559 C CA . MET A 1 196 ? -2.465 -3.384 20.105 1.00 82.19 196 MET A CA 1
ATOM 1560 C C . MET A 1 196 ? -1.174 -3.863 20.773 1.00 82.19 196 MET A C 1
ATOM 1562 O O . MET A 1 196 ? -0.852 -5.046 20.693 1.00 82.19 196 MET A O 1
ATOM 1566 N N . LEU A 1 197 ? -0.470 -2.993 21.503 1.00 81.44 197 LEU A N 1
ATOM 1567 C CA . LEU A 1 197 ? 0.728 -3.366 22.263 1.00 81.44 197 LEU A CA 1
ATOM 1568 C C . LEU A 1 197 ? 0.416 -4.339 23.404 1.00 81.44 197 LEU A C 1
ATOM 1570 O O . LEU A 1 197 ? 1.209 -5.242 23.661 1.00 81.44 197 LEU A O 1
ATOM 1574 N N . GLN A 1 198 ? -0.729 -4.196 24.074 1.00 78.69 198 GLN A N 1
ATOM 1575 C CA . GLN A 1 198 ? -1.165 -5.148 25.099 1.00 78.69 198 GLN A CA 1
ATOM 1576 C C . GLN A 1 198 ? -1.520 -6.513 24.499 1.00 78.69 198 GLN A C 1
ATOM 1578 O O . GLN A 1 198 ? -1.151 -7.543 25.061 1.00 78.69 198 GLN A O 1
ATOM 1583 N N . VAL A 1 199 ? -2.233 -6.534 23.368 1.00 76.81 199 VAL A N 1
ATOM 1584 C CA . VAL A 1 199 ? -2.632 -7.778 22.690 1.00 76.81 199 VAL A CA 1
ATOM 1585 C C . VAL A 1 199 ? -1.407 -8.510 22.140 1.00 76.81 199 VAL A C 1
ATOM 1587 O O . VAL A 1 199 ? -1.207 -9.683 22.450 1.00 76.81 199 VAL A O 1
ATOM 1590 N N . LEU A 1 200 ? -0.549 -7.812 21.392 1.00 73.19 200 LEU A N 1
ATOM 1591 C CA . LEU A 1 200 ? 0.665 -8.383 20.803 1.00 73.19 200 LEU A CA 1
ATOM 1592 C C . LEU A 1 200 ? 1.717 -8.718 21.866 1.00 73.19 200 LEU A C 1
ATOM 1594 O O . LEU A 1 200 ? 2.397 -9.735 21.761 1.00 73.19 200 LEU A O 1
ATOM 1598 N N . GLY A 1 201 ? 1.826 -7.911 22.924 1.00 71.06 201 GLY A N 1
ATOM 1599 C CA . GLY A 1 201 ? 2.742 -8.156 24.038 1.00 71.06 201 GLY A CA 1
ATOM 1600 C C . GLY A 1 201 ? 2.436 -9.445 24.804 1.00 71.06 201 GLY A C 1
ATOM 1601 O O . GLY A 1 201 ? 3.357 -10.086 25.291 1.00 71.06 201 GLY A O 1
ATOM 1602 N N . LYS A 1 202 ? 1.169 -9.883 24.859 1.00 73.31 202 LYS A N 1
ATOM 1603 C CA . LYS A 1 202 ? 0.799 -11.189 25.442 1.00 73.31 202 LYS A CA 1
ATOM 1604 C C . LYS A 1 202 ? 1.265 -12.380 24.600 1.00 73.31 202 LYS A C 1
ATOM 1606 O O . LYS A 1 202 ? 1.401 -13.474 25.134 1.00 73.31 202 LYS A O 1
ATOM 1611 N N . GLN A 1 203 ? 1.468 -12.179 23.299 1.00 72.19 203 GLN A N 1
ATOM 1612 C CA . GLN A 1 203 ? 1.854 -13.225 22.345 1.00 72.19 203 GLN A CA 1
ATOM 1613 C C . GLN A 1 203 ? 3.352 -13.194 22.009 1.00 72.19 203 GLN A C 1
ATOM 1615 O O . GLN A 1 203 ? 3.869 -14.122 21.392 1.00 72.19 203 GLN A O 1
ATOM 1620 N N . SER A 1 204 ? 4.052 -12.131 22.403 1.00 67.25 204 SER A N 1
ATOM 1621 C CA . SER A 1 204 ? 5.449 -11.892 22.068 1.00 67.25 204 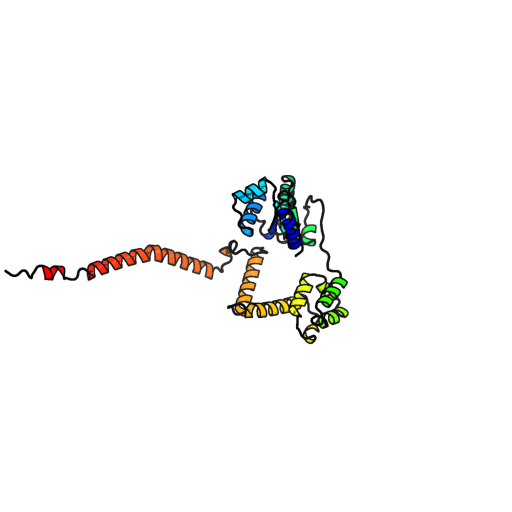SER A CA 1
ATOM 1622 C C . SER A 1 204 ? 6.371 -12.207 23.249 1.00 67.25 204 SER A C 1
ATOM 1624 O O . SER A 1 204 ? 6.047 -11.868 24.387 1.00 67.25 204 SER A O 1
ATOM 1626 N N . PRO A 1 205 ? 7.567 -12.778 23.009 1.00 65.31 205 PRO A N 1
ATOM 1627 C CA . PRO A 1 205 ? 8.592 -12.922 24.043 1.00 65.31 205 PRO A CA 1
ATOM 1628 C C . PRO A 1 205 ? 9.220 -11.576 24.452 1.00 65.31 205 PRO A C 1
ATOM 1630 O O . PRO A 1 205 ? 10.008 -11.523 25.397 1.00 65.31 205 PRO A O 1
ATOM 1633 N N . PHE A 1 206 ? 8.913 -10.486 23.741 1.00 61.56 206 PHE A N 1
ATOM 1634 C CA . PHE A 1 206 ? 9.470 -9.162 23.997 1.00 61.56 206 PHE A CA 1
ATOM 1635 C C . PHE A 1 206 ? 8.550 -8.319 24.885 1.00 61.56 206 PHE A C 1
ATOM 1637 O O . PHE A 1 206 ? 7.355 -8.190 24.629 1.00 61.56 206 PHE A O 1
ATOM 1644 N N . SER A 1 207 ? 9.138 -7.665 25.892 1.00 66.56 207 SER A N 1
ATOM 1645 C CA . SER A 1 207 ? 8.440 -6.646 26.683 1.00 66.56 207 SER A CA 1
ATOM 1646 C C . SER A 1 207 ? 7.975 -5.483 25.782 1.00 66.56 207 SER A C 1
ATOM 1648 O O . SER A 1 207 ? 8.722 -5.067 24.888 1.00 66.56 207 SER A O 1
ATOM 1650 N N . PRO A 1 208 ? 6.773 -4.919 26.008 1.00 65.88 208 PRO A N 1
ATOM 1651 C CA . PRO A 1 208 ? 6.203 -3.883 25.145 1.00 65.88 208 PRO A CA 1
ATOM 1652 C C . PRO A 1 208 ? 7.003 -2.571 25.138 1.00 65.88 208 PRO A C 1
ATOM 1654 O O . PRO A 1 208 ? 7.023 -1.877 24.124 1.00 65.88 208 PRO A O 1
ATOM 1657 N N . GLN A 1 209 ? 7.711 -2.222 26.221 1.00 69.88 209 GLN A N 1
ATOM 1658 C CA . GLN A 1 209 ? 8.443 -0.948 26.286 1.00 69.88 209 GLN A CA 1
ATOM 1659 C C . GLN A 1 209 ? 9.653 -0.866 25.334 1.00 69.88 209 GLN A C 1
ATOM 1661 O O . GLN A 1 209 ? 9.743 0.114 24.589 1.00 69.88 209 GLN A O 1
ATOM 1666 N N . PRO A 1 210 ? 10.561 -1.865 25.282 1.00 74.25 210 PRO A N 1
ATOM 1667 C CA . PRO A 1 210 ? 11.601 -1.910 24.256 1.00 74.25 210 PRO A CA 1
ATOM 1668 C C . PRO A 1 210 ? 11.043 -1.857 22.830 1.00 74.25 210 PRO A C 1
ATOM 1670 O O . PRO A 1 210 ? 11.595 -1.155 21.986 1.00 74.25 210 PRO A O 1
ATOM 1673 N N . ALA A 1 211 ? 9.934 -2.555 22.557 1.00 77.44 211 ALA A N 1
ATOM 1674 C CA . ALA A 1 211 ? 9.344 -2.617 21.220 1.00 77.44 211 ALA A CA 1
ATOM 1675 C C . ALA A 1 211 ? 8.930 -1.229 20.701 1.00 77.44 211 ALA A C 1
ATOM 1677 O O . ALA A 1 211 ? 9.266 -0.871 19.574 1.00 77.44 211 ALA A O 1
ATOM 1678 N N . VAL A 1 212 ? 8.288 -0.406 21.537 1.00 80.88 212 VAL A N 1
ATOM 1679 C CA . VAL A 1 212 ? 7.890 0.963 21.157 1.00 80.88 212 VAL A CA 1
ATOM 1680 C C . VAL A 1 212 ? 9.099 1.834 20.817 1.00 80.88 212 VAL A C 1
ATOM 1682 O O . VAL A 1 212 ? 9.054 2.607 19.861 1.00 80.88 212 VAL A O 1
ATOM 1685 N N . GLN A 1 213 ? 10.201 1.705 21.559 1.00 80.06 213 GLN A N 1
ATOM 1686 C CA . GLN A 1 213 ? 11.421 2.467 21.277 1.00 80.06 213 GLN A CA 1
ATOM 1687 C C . GLN A 1 213 ? 12.023 2.086 19.920 1.00 80.06 213 GLN A C 1
ATOM 1689 O O . GLN A 1 213 ? 12.397 2.972 19.149 1.00 80.06 213 GLN A O 1
ATOM 1694 N N . TRP A 1 214 ? 12.058 0.789 19.601 1.00 80.19 214 TRP A N 1
ATOM 1695 C CA . TRP A 1 214 ? 12.518 0.301 18.301 1.00 80.19 214 TRP A CA 1
ATOM 1696 C C . TRP A 1 214 ? 11.611 0.746 17.159 1.00 80.19 214 TRP A C 1
ATOM 1698 O O . TRP A 1 214 ? 12.116 1.227 16.150 1.00 80.19 214 TRP A O 1
ATOM 1708 N N . LEU A 1 215 ? 10.290 0.665 17.327 1.00 83.19 215 LEU A N 1
ATOM 1709 C CA . LEU A 1 215 ? 9.329 1.130 16.324 1.00 83.19 215 LEU A CA 1
ATOM 1710 C C . LEU A 1 215 ? 9.432 2.641 16.094 1.00 83.19 215 LEU A C 1
ATOM 1712 O O . LEU A 1 215 ? 9.389 3.100 14.955 1.00 83.19 215 LEU A O 1
ATOM 1716 N N . ARG A 1 216 ? 9.644 3.425 17.157 1.00 85.50 216 ARG A N 1
ATOM 1717 C CA . ARG A 1 216 ? 9.880 4.868 17.038 1.00 85.50 216 ARG A CA 1
ATOM 1718 C C . ARG A 1 216 ? 11.168 5.165 16.279 1.00 85.50 216 ARG A C 1
ATOM 1720 O O . ARG A 1 216 ? 11.180 6.042 15.419 1.00 85.50 216 ARG A O 1
ATOM 1727 N N . TRP A 1 217 ? 12.250 4.461 16.600 1.00 83.44 217 TRP A N 1
ATOM 1728 C CA . TRP A 1 217 ? 13.513 4.588 15.878 1.00 83.44 217 TRP A CA 1
ATOM 1729 C C . TRP A 1 217 ? 13.350 4.215 14.400 1.00 83.44 217 TRP A C 1
ATOM 1731 O O . TRP A 1 217 ? 13.775 4.968 13.528 1.00 83.44 217 TRP A O 1
ATOM 1741 N N . LEU A 1 218 ? 12.652 3.116 14.126 1.00 83.44 218 LEU A N 1
ATOM 1742 C CA . LEU A 1 218 ? 12.379 2.632 12.781 1.00 83.44 218 LEU A CA 1
ATOM 1743 C C . LEU A 1 218 ? 11.590 3.661 11.965 1.00 83.44 218 LEU A C 1
ATOM 1745 O O . LEU A 1 218 ? 12.006 4.019 10.868 1.00 83.44 218 LEU A O 1
ATOM 1749 N N . ALA A 1 219 ? 10.523 4.222 12.539 1.00 84.25 219 ALA A N 1
ATOM 1750 C CA . ALA A 1 219 ? 9.730 5.274 11.909 1.00 84.25 219 ALA A CA 1
ATOM 1751 C C . ALA A 1 219 ? 10.558 6.538 11.610 1.00 84.25 219 ALA A C 1
ATOM 1753 O O . ALA A 1 219 ? 10.376 7.177 10.573 1.00 84.25 219 ALA A O 1
ATOM 1754 N N . LEU A 1 220 ? 11.498 6.907 12.491 1.00 83.81 220 LEU A N 1
ATOM 1755 C CA . LEU A 1 220 ? 12.408 8.031 12.248 1.00 83.81 220 LEU A CA 1
ATOM 1756 C C . LEU A 1 220 ? 13.370 7.752 11.087 1.00 83.81 220 LEU A C 1
ATOM 1758 O O . LEU A 1 220 ? 13.595 8.646 10.270 1.00 83.81 220 LEU A O 1
ATOM 1762 N N . CYS A 1 221 ? 13.913 6.536 11.001 1.00 79.56 221 CYS A N 1
ATOM 1763 C CA . CYS A 1 221 ? 14.755 6.105 9.886 1.00 79.56 221 CYS A CA 1
ATOM 1764 C C . CYS A 1 221 ? 13.974 6.102 8.567 1.00 79.56 221 CYS A C 1
ATOM 1766 O O . CYS A 1 221 ? 14.409 6.741 7.613 1.00 79.56 221 CYS A O 1
ATOM 1768 N N . MET A 1 222 ? 12.786 5.492 8.542 1.00 81.31 222 MET A N 1
ATOM 1769 C CA . MET A 1 222 ? 11.900 5.483 7.372 1.00 81.31 222 MET A CA 1
ATOM 1770 C C . MET A 1 222 ? 11.590 6.897 6.881 1.00 81.31 222 MET A C 1
ATOM 1772 O O . MET A 1 222 ? 11.737 7.194 5.700 1.00 81.31 222 MET A O 1
ATOM 1776 N N . ARG A 1 223 ? 11.245 7.812 7.796 1.00 81.25 223 ARG A N 1
ATOM 1777 C CA . ARG A 1 223 ? 10.944 9.205 7.444 1.00 81.25 223 ARG A CA 1
ATOM 1778 C C . ARG A 1 223 ? 12.152 9.938 6.863 1.00 81.25 223 ARG A C 1
ATOM 1780 O O . ARG A 1 223 ? 11.980 10.777 5.986 1.00 81.25 223 ARG A O 1
ATOM 1787 N N . LYS A 1 224 ? 13.356 9.663 7.372 1.00 79.00 224 LYS A N 1
ATOM 1788 C CA . LYS A 1 224 ? 14.597 10.273 6.878 1.00 79.00 224 LYS A CA 1
ATOM 1789 C C . LYS A 1 224 ? 14.933 9.796 5.464 1.00 79.00 224 LYS A C 1
ATOM 1791 O O . LYS A 1 224 ? 15.364 10.603 4.651 1.00 79.00 224 LYS A O 1
ATOM 1796 N N . GLU A 1 225 ? 14.729 8.513 5.192 1.00 74.38 225 GLU A N 1
ATOM 1797 C CA . GLU A 1 225 ? 15.022 7.893 3.895 1.00 74.38 225 GLU A CA 1
ATOM 1798 C C . GLU A 1 225 ? 13.834 7.971 2.911 1.00 74.38 225 GLU A C 1
ATOM 1800 O O . GLU A 1 225 ? 13.915 7.433 1.814 1.00 74.38 225 GLU A O 1
ATOM 1805 N N . HIS A 1 226 ? 12.740 8.655 3.281 1.00 73.06 226 HIS A N 1
ATOM 1806 C CA . HIS A 1 226 ? 11.499 8.763 2.497 1.00 73.06 226 HIS A CA 1
ATOM 1807 C C . HIS A 1 226 ? 10.875 7.408 2.119 1.00 73.06 226 HIS A C 1
ATOM 1809 O O . HIS A 1 226 ? 10.298 7.255 1.047 1.00 73.06 226 HIS A O 1
ATOM 1815 N N . LEU A 1 227 ? 10.970 6.428 3.016 1.00 71.00 227 LEU A N 1
ATOM 1816 C CA . LEU A 1 227 ? 10.425 5.089 2.819 1.00 71.00 227 LEU A CA 1
ATOM 1817 C C . LEU A 1 227 ? 9.058 4.963 3.485 1.00 71.00 227 LEU A C 1
ATOM 1819 O O . LEU A 1 227 ? 8.908 5.283 4.665 1.00 71.00 227 LEU A O 1
ATOM 1823 N N . ALA A 1 228 ? 8.079 4.465 2.735 1.00 69.38 228 ALA A N 1
ATOM 1824 C CA . ALA A 1 228 ? 6.761 4.116 3.259 1.00 69.38 228 ALA A CA 1
ATOM 1825 C C . ALA A 1 228 ? 6.670 2.642 3.687 1.00 69.38 228 ALA A C 1
ATOM 1827 O O . ALA A 1 228 ? 5.869 2.302 4.554 1.00 69.38 228 ALA A O 1
ATOM 1828 N N . GLU A 1 229 ? 7.549 1.788 3.153 1.00 67.19 229 GLU A N 1
ATOM 1829 C CA . GLU A 1 229 ? 7.583 0.352 3.431 1.00 67.19 229 GLU A CA 1
ATOM 1830 C C . GLU A 1 229 ? 8.984 -0.128 3.806 1.00 67.19 229 GLU A C 1
ATOM 1832 O O . GLU A 1 229 ? 9.994 0.480 3.439 1.00 67.19 229 GLU A O 1
ATOM 1837 N N . ILE A 1 230 ? 9.038 -1.238 4.544 1.00 65.69 230 ILE A N 1
ATOM 1838 C CA . ILE A 1 230 ? 10.286 -1.902 4.910 1.00 65.69 230 ILE A CA 1
ATOM 1839 C C . ILE A 1 230 ? 10.224 -3.347 4.455 1.00 65.69 230 ILE A C 1
ATOM 1841 O O . ILE A 1 230 ? 9.452 -4.143 4.985 1.00 65.69 230 ILE A O 1
ATOM 1845 N N . TYR A 1 231 ? 11.145 -3.689 3.568 1.00 64.31 231 TYR A N 1
ATOM 1846 C CA . TYR A 1 231 ? 11.525 -5.063 3.298 1.00 64.31 231 TYR A CA 1
ATOM 1847 C C . TYR A 1 231 ? 12.876 -5.326 3.973 1.00 64.31 231 TYR A C 1
ATOM 1849 O O . TYR A 1 231 ? 13.732 -4.439 4.024 1.00 64.31 231 TYR A O 1
ATOM 1857 N N . LEU A 1 232 ? 13.089 -6.523 4.531 1.00 57.81 232 LEU A N 1
ATOM 1858 C CA . LEU A 1 232 ? 14.319 -6.843 5.281 1.00 57.81 232 LEU A CA 1
ATOM 1859 C C . LEU A 1 232 ? 15.581 -6.677 4.417 1.00 57.81 232 LEU A C 1
ATOM 1861 O O . LEU A 1 232 ? 16.630 -6.235 4.872 1.00 57.81 232 LEU A O 1
ATOM 1865 N N . GLU A 1 233 ? 15.445 -6.984 3.141 1.00 59.78 233 GLU A N 1
ATOM 1866 C CA . GLU A 1 233 ? 16.419 -6.769 2.073 1.00 59.78 233 GLU A CA 1
ATOM 1867 C C . GLU A 1 233 ? 16.741 -5.294 1.763 1.00 59.78 233 GLU A C 1
ATOM 1869 O O . GLU A 1 233 ? 17.796 -5.009 1.198 1.00 59.78 233 GLU A O 1
ATOM 1874 N N . TRP A 1 234 ? 15.895 -4.339 2.171 1.00 62.38 234 TRP A N 1
ATOM 1875 C CA . TRP A 1 234 ? 16.175 -2.895 2.109 1.00 62.38 234 TRP A CA 1
ATOM 1876 C C . TRP A 1 234 ? 16.804 -2.348 3.386 1.00 62.38 234 TRP A C 1
ATOM 1878 O O . TRP A 1 234 ? 17.088 -1.148 3.452 1.00 62.38 234 TRP A O 1
ATOM 1888 N N . LEU A 1 235 ? 17.047 -3.192 4.396 1.00 61.53 235 LEU A N 1
ATOM 1889 C CA . LEU A 1 235 ? 17.730 -2.777 5.613 1.00 61.53 235 LEU A CA 1
ATOM 1890 C C . LEU A 1 235 ? 19.200 -2.471 5.286 1.00 61.53 235 LEU A C 1
ATOM 1892 O O . LEU A 1 235 ? 20.100 -3.304 5.396 1.00 61.53 235 LEU A O 1
ATOM 1896 N N . GLN A 1 236 ? 19.442 -1.249 4.823 1.00 57.28 236 GLN A N 1
ATOM 1897 C CA . GLN A 1 236 ? 20.766 -0.798 4.441 1.00 57.28 236 GLN A CA 1
ATOM 1898 C C . GLN A 1 236 ? 21.612 -0.526 5.683 1.00 57.28 236 GLN A C 1
ATOM 1900 O O . GLN A 1 236 ? 21.139 -0.108 6.741 1.00 57.28 236 GLN A O 1
ATOM 1905 N N . ARG A 1 237 ? 22.926 -0.688 5.530 1.00 52.94 237 ARG A N 1
ATOM 1906 C CA . ARG A 1 237 ? 23.916 -0.427 6.582 1.00 52.94 237 ARG A CA 1
ATOM 1907 C C . ARG A 1 237 ? 23.842 0.994 7.155 1.00 52.94 237 ARG A C 1
ATOM 1909 O O . ARG A 1 237 ? 24.199 1.200 8.310 1.00 52.94 237 ARG A O 1
ATOM 1916 N N . SER A 1 238 ? 23.367 1.950 6.358 1.00 57.84 238 SER A N 1
ATOM 1917 C CA . SER A 1 238 ? 23.132 3.352 6.726 1.00 57.84 238 SER A CA 1
ATOM 1918 C C . SER A 1 238 ? 22.075 3.537 7.819 1.00 57.84 238 SER A C 1
ATOM 1920 O O . SER A 1 238 ? 22.029 4.602 8.435 1.00 57.84 238 SER A O 1
ATOM 1922 N N . TRP A 1 239 ? 21.254 2.517 8.088 1.00 63.41 239 TRP A N 1
ATOM 1923 C CA . TRP A 1 239 ? 20.217 2.576 9.112 1.00 63.41 239 TRP A CA 1
ATOM 1924 C C . TRP A 1 239 ? 20.807 2.317 10.493 1.00 63.41 239 TRP A C 1
ATOM 1926 O O . TRP A 1 239 ? 20.338 2.892 11.466 1.00 63.41 239 TRP A O 1
ATOM 1936 N N . LEU A 1 240 ? 21.868 1.508 10.596 1.00 62.19 240 LEU A N 1
ATOM 1937 C CA . LEU A 1 240 ? 22.519 1.206 11.868 1.00 62.19 240 LEU A CA 1
ATOM 1938 C C . LEU A 1 240 ? 23.137 2.480 12.471 1.00 62.19 240 LEU A C 1
ATOM 1940 O O . LEU A 1 240 ? 23.884 3.184 11.786 1.00 62.19 240 LEU A O 1
ATOM 1944 N N . PRO A 1 241 ? 22.921 2.763 13.770 1.00 61.56 241 PRO A N 1
ATOM 1945 C CA . PRO A 1 241 ? 23.629 3.844 14.442 1.00 61.56 241 PRO A CA 1
ATOM 1946 C C . PRO A 1 241 ? 25.148 3.661 14.263 1.00 61.56 241 PRO A C 1
ATOM 1948 O O . PRO A 1 241 ? 25.623 2.524 14.338 1.00 61.56 241 PRO A O 1
ATOM 1951 N N . PRO A 1 242 ? 25.947 4.733 14.106 1.00 59.28 242 PRO A N 1
ATOM 1952 C CA . PRO A 1 242 ? 27.382 4.626 13.800 1.00 59.28 242 PRO A CA 1
ATOM 1953 C C . PRO A 1 242 ? 28.159 3.788 14.834 1.00 59.28 242 PRO A C 1
ATOM 1955 O O . PRO A 1 242 ? 29.116 3.081 14.517 1.00 59.28 242 PRO A O 1
ATOM 1958 N N . GLN A 1 243 ? 27.692 3.791 16.082 1.00 60.00 243 GLN A N 1
ATOM 1959 C CA . GLN A 1 243 ? 28.210 2.965 17.174 1.00 60.00 243 GLN A CA 1
ATOM 1960 C C . GLN A 1 243 ? 27.930 1.454 17.022 1.00 60.00 243 GLN A C 1
ATOM 1962 O O . GLN A 1 243 ? 28.744 0.647 17.464 1.00 60.00 243 GLN A O 1
ATOM 1967 N N . TRP A 1 244 ? 26.830 1.053 16.380 1.00 61.31 244 TRP A N 1
ATOM 1968 C CA . TRP A 1 244 ? 26.523 -0.349 16.061 1.00 61.31 244 TRP A CA 1
ATOM 1969 C C . TRP A 1 244 ? 27.162 -0.781 14.743 1.00 61.31 244 TRP A C 1
ATOM 1971 O O . TRP A 1 244 ? 27.716 -1.874 14.683 1.00 61.31 244 TRP A O 1
ATOM 1981 N N . ALA A 1 245 ? 27.175 0.090 13.730 1.00 59.88 245 ALA A N 1
ATOM 1982 C CA . ALA A 1 245 ? 27.856 -0.165 12.462 1.00 59.88 245 ALA A CA 1
ATOM 1983 C C . ALA A 1 245 ? 29.358 -0.434 12.675 1.00 59.88 245 ALA A C 1
ATOM 1985 O O . ALA A 1 245 ? 29.872 -1.453 12.220 1.00 59.88 245 ALA A O 1
ATOM 1986 N N . SER A 1 246 ? 30.032 0.400 13.475 1.00 62.66 246 SER A N 1
ATOM 1987 C CA . SER A 1 246 ? 31.451 0.216 13.825 1.00 62.66 246 SER A CA 1
ATOM 1988 C C . SER A 1 246 ? 31.712 -0.978 14.752 1.00 62.66 246 SER A C 1
ATOM 1990 O O . SER A 1 246 ? 32.817 -1.520 14.774 1.00 62.66 246 SER A O 1
ATOM 1992 N N . ARG A 1 247 ? 30.735 -1.404 15.564 1.00 65.12 247 ARG A N 1
ATOM 1993 C CA . ARG A 1 247 ? 30.845 -2.633 16.372 1.00 65.12 247 ARG A CA 1
ATOM 1994 C C . ARG A 1 247 ? 30.681 -3.877 15.506 1.00 65.12 247 ARG A C 1
ATOM 1996 O O . ARG A 1 247 ? 31.507 -4.770 15.618 1.00 65.12 247 ARG A O 1
ATOM 2003 N N . LEU A 1 248 ? 29.684 -3.914 14.624 1.00 69.19 248 LEU A N 1
ATOM 2004 C CA . LEU A 1 248 ? 29.483 -5.008 13.671 1.00 69.19 248 LEU A CA 1
ATOM 2005 C C . LEU A 1 248 ? 30.663 -5.133 12.706 1.00 69.19 248 LEU A C 1
ATOM 2007 O O . LEU A 1 248 ? 31.117 -6.243 12.464 1.00 69.19 248 LEU A O 1
ATOM 2011 N N . GLU A 1 249 ? 31.221 -4.016 12.232 1.00 68.25 249 GLU A N 1
ATOM 2012 C CA . GLU A 1 249 ? 32.479 -4.013 11.478 1.00 68.25 249 GLU A CA 1
ATOM 2013 C C . GLU A 1 249 ? 33.618 -4.635 12.260 1.00 68.25 249 GLU A C 1
ATOM 2015 O O . GLU A 1 249 ? 34.274 -5.538 11.759 1.00 68.25 249 GLU A O 1
ATOM 2020 N N . ARG A 1 250 ? 33.840 -4.193 13.499 1.00 71.38 250 ARG A N 1
ATOM 2021 C CA . ARG A 1 250 ? 34.915 -4.739 14.331 1.00 71.38 250 ARG A CA 1
ATOM 2022 C C . ARG A 1 250 ? 34.709 -6.208 14.671 1.00 71.38 250 ARG A C 1
ATOM 2024 O O . ARG A 1 250 ? 35.692 -6.928 14.759 1.00 71.38 250 ARG A O 1
ATOM 2031 N N . VAL A 1 251 ? 33.469 -6.663 14.836 1.00 76.19 251 VAL A N 1
ATOM 2032 C CA . VAL A 1 251 ? 33.152 -8.078 15.070 1.00 76.19 251 VAL A CA 1
ATOM 2033 C C . VAL A 1 251 ? 33.362 -8.898 13.801 1.00 76.19 251 VAL A C 1
ATOM 2035 O O . VAL A 1 251 ? 34.003 -9.936 13.874 1.00 76.19 251 VAL A O 1
ATOM 2038 N N . LEU A 1 252 ? 32.893 -8.436 12.640 1.00 76.25 252 LEU A N 1
ATOM 2039 C CA . LEU A 1 252 ? 33.104 -9.119 11.360 1.00 76.25 252 LEU A CA 1
ATOM 2040 C C . LEU A 1 252 ? 34.590 -9.164 10.988 1.00 76.25 252 LEU A C 1
ATOM 2042 O O . LEU A 1 252 ? 35.105 -10.234 10.683 1.00 76.25 252 LEU A O 1
ATOM 2046 N N . ILE A 1 253 ? 35.300 -8.037 11.090 1.00 76.44 253 ILE A N 1
ATOM 2047 C CA . ILE A 1 253 ? 36.757 -7.966 10.915 1.00 76.44 253 ILE A CA 1
ATOM 2048 C C . ILE A 1 253 ? 37.439 -8.860 11.950 1.00 76.44 253 ILE A C 1
ATOM 2050 O O . ILE A 1 253 ? 38.322 -9.627 11.596 1.00 76.44 253 ILE A O 1
ATOM 2054 N N . GLY A 1 254 ? 37.006 -8.819 13.209 1.00 72.38 254 GLY A N 1
ATOM 2055 C CA . GLY A 1 254 ? 37.531 -9.661 14.280 1.00 72.38 254 GLY A CA 1
ATOM 2056 C C . GLY A 1 254 ? 37.349 -11.153 14.005 1.00 72.38 254 GLY A C 1
ATOM 2057 O O . GLY A 1 254 ? 38.281 -11.914 14.222 1.00 72.38 254 GLY A O 1
ATOM 2058 N N . LEU A 1 255 ? 36.201 -11.569 13.467 1.00 78.62 255 LEU A N 1
ATOM 2059 C CA . LEU A 1 255 ? 35.920 -12.948 13.061 1.00 78.62 255 LEU A CA 1
ATOM 2060 C C . LEU A 1 255 ? 36.751 -13.364 11.844 1.00 78.62 255 LEU A C 1
ATOM 2062 O O . LEU A 1 255 ? 37.292 -14.465 11.834 1.00 78.62 255 LEU A O 1
ATOM 2066 N N . VAL A 1 256 ? 36.911 -12.487 10.850 1.00 77.44 256 VAL A N 1
ATOM 2067 C CA . VAL A 1 256 ? 37.783 -12.732 9.690 1.00 77.44 256 VAL A CA 1
ATOM 2068 C C . VAL A 1 256 ? 39.242 -12.844 10.128 1.00 77.44 256 VAL A C 1
ATOM 2070 O O . VAL A 1 256 ? 39.936 -13.766 9.714 1.00 77.44 256 VAL A O 1
ATOM 2073 N N . VAL A 1 257 ? 39.715 -11.958 11.003 1.00 74.81 257 VAL A N 1
ATOM 2074 C CA . VAL A 1 257 ? 41.085 -11.965 11.537 1.00 74.81 257 VAL A CA 1
ATOM 2075 C C . VAL A 1 257 ? 41.308 -13.183 12.437 1.00 74.81 257 VAL A C 1
ATOM 2077 O O . VAL A 1 257 ? 42.314 -13.869 12.298 1.00 74.81 257 VAL A O 1
ATOM 2080 N N . ALA A 1 258 ? 40.359 -13.520 13.312 1.00 71.81 258 ALA A N 1
ATOM 2081 C CA . ALA A 1 258 ? 40.427 -14.720 14.144 1.00 71.81 258 ALA A CA 1
ATOM 2082 C C . ALA A 1 258 ? 40.376 -16.007 13.304 1.00 71.81 258 ALA A C 1
ATOM 2084 O O . ALA A 1 258 ? 41.094 -16.959 13.599 1.00 71.81 258 ALA A O 1
ATOM 2085 N N . GLY A 1 259 ? 39.588 -16.031 12.230 1.00 65.56 259 GLY A N 1
ATOM 2086 C CA . GLY A 1 259 ? 39.532 -17.154 11.298 1.00 65.56 259 GLY A CA 1
ATOM 2087 C C . GLY A 1 259 ? 40.809 -17.304 10.469 1.00 65.56 259 GLY A C 1
ATOM 2088 O O . GLY A 1 259 ? 41.328 -18.408 10.338 1.00 65.56 259 GLY A O 1
ATOM 2089 N N . THR A 1 260 ? 41.350 -16.203 9.943 1.00 66.62 260 THR A N 1
ATOM 2090 C CA . THR A 1 260 ? 42.529 -16.220 9.056 1.00 66.62 260 THR A CA 1
ATOM 2091 C C . THR A 1 260 ? 43.856 -16.323 9.801 1.00 66.62 260 THR A C 1
ATOM 2093 O O . THR A 1 260 ? 44.766 -16.970 9.298 1.00 66.62 260 THR A O 1
ATOM 2096 N N . LEU A 1 261 ? 43.990 -15.727 10.989 1.00 63.03 261 LEU A N 1
ATOM 2097 C CA . LEU A 1 261 ? 45.218 -15.785 11.790 1.00 63.03 261 LEU A CA 1
ATOM 2098 C C . LEU A 1 261 ? 45.116 -16.783 12.943 1.00 63.03 261 LEU A C 1
ATOM 2100 O O . LEU A 1 261 ? 46.076 -17.500 13.209 1.00 63.03 261 LEU A O 1
ATOM 2104 N N . GLY A 1 262 ? 43.975 -16.856 13.627 1.00 59.84 262 GLY A N 1
ATOM 2105 C CA . GLY A 1 262 ? 43.815 -17.655 14.848 1.00 59.84 262 GLY A CA 1
ATOM 2106 C C . GLY A 1 262 ? 43.729 -19.163 14.604 1.00 59.84 262 GLY A C 1
ATOM 2107 O O . GLY A 1 262 ? 44.372 -19.930 15.317 1.00 59.84 262 GLY A O 1
ATOM 2108 N N . LEU A 1 263 ? 42.996 -19.606 13.577 1.00 62.31 263 LEU A N 1
ATOM 2109 C CA . LEU A 1 263 ? 42.895 -21.035 13.247 1.00 62.31 263 LEU A CA 1
ATOM 2110 C C . LEU A 1 263 ? 44.230 -21.649 12.782 1.00 62.31 263 LEU A C 1
ATOM 2112 O O . LEU A 1 263 ? 44.624 -22.668 13.350 1.00 62.31 263 LEU A O 1
ATOM 2116 N N . PRO A 1 264 ? 44.979 -21.066 11.823 1.00 66.50 264 PRO A N 1
ATOM 2117 C CA . PRO A 1 264 ? 46.245 -21.660 11.402 1.00 66.50 264 PRO A CA 1
ATOM 2118 C C . PRO A 1 264 ? 47.326 -21.578 12.483 1.00 66.50 264 PRO A C 1
ATOM 2120 O O . PRO A 1 264 ? 48.053 -22.549 12.673 1.00 66.50 264 PRO A O 1
ATOM 2123 N N . THR A 1 265 ? 47.416 -20.481 13.248 1.00 64.50 265 THR A N 1
ATOM 2124 C CA . THR A 1 265 ? 48.392 -20.394 14.351 1.00 64.50 265 THR A CA 1
ATOM 2125 C C . THR A 1 265 ? 48.070 -21.374 15.477 1.00 64.50 265 THR A C 1
ATOM 2127 O O . THR A 1 265 ? 48.979 -22.033 15.978 1.00 64.50 265 THR A O 1
ATOM 2130 N N . GLY A 1 266 ? 46.791 -21.550 15.821 1.00 65.50 266 GLY A N 1
ATOM 2131 C CA . GLY A 1 266 ? 46.347 -22.541 16.801 1.00 65.50 266 GLY A CA 1
ATOM 2132 C C . GLY A 1 266 ? 46.667 -23.979 16.383 1.00 65.50 266 GLY A C 1
ATOM 2133 O O . GLY A 1 266 ? 47.162 -24.754 17.200 1.00 65.50 266 GLY A O 1
ATOM 2134 N N . VAL A 1 267 ? 46.463 -24.327 15.108 1.00 72.19 267 VAL A N 1
ATOM 2135 C CA . VAL A 1 267 ? 46.814 -25.652 14.566 1.00 72.19 267 VAL A CA 1
ATOM 2136 C C . VAL A 1 267 ? 48.329 -25.865 14.549 1.00 72.19 267 VAL A C 1
ATOM 2138 O O . VAL A 1 267 ? 48.794 -26.920 14.970 1.00 72.19 267 VAL A O 1
ATOM 2141 N N . ILE A 1 268 ? 49.114 -24.867 14.132 1.00 74.50 268 ILE A N 1
ATOM 2142 C CA . ILE A 1 268 ? 50.584 -24.956 14.102 1.00 74.50 268 ILE A CA 1
ATOM 2143 C C . ILE A 1 268 ? 51.154 -25.120 15.516 1.00 74.50 268 ILE A C 1
ATOM 2145 O O . ILE A 1 268 ? 51.980 -26.001 15.746 1.00 74.50 268 ILE A O 1
ATOM 2149 N N . VAL A 1 269 ? 50.695 -24.315 16.479 1.00 72.94 269 VAL A N 1
ATOM 2150 C CA . VAL A 1 269 ? 51.117 -24.425 17.884 1.00 72.94 269 VAL A CA 1
ATOM 2151 C C . VAL A 1 269 ? 50.661 -25.756 18.480 1.00 72.94 269 VAL A C 1
ATOM 2153 O O . VAL A 1 269 ? 51.442 -26.410 19.167 1.00 72.94 269 VAL A O 1
ATOM 2156 N N . GLY A 1 270 ? 49.437 -26.199 18.183 1.00 68.56 270 GLY A N 1
ATOM 2157 C CA . GLY A 1 270 ? 48.923 -27.500 18.608 1.00 68.56 270 GLY A CA 1
ATOM 2158 C C . GLY A 1 270 ? 49.763 -28.666 18.083 1.00 68.56 270 GLY A C 1
ATOM 2159 O O . GLY A 1 270 ? 50.130 -29.545 18.859 1.00 68.56 270 GLY A O 1
ATOM 2160 N N . LEU A 1 271 ? 50.139 -28.640 16.800 1.00 76.31 271 LEU A N 1
ATOM 2161 C CA . LEU A 1 271 ? 51.016 -29.636 16.179 1.00 76.31 271 LEU A CA 1
ATOM 2162 C C . LEU A 1 271 ? 52.438 -29.589 16.745 1.00 76.31 271 LEU A C 1
ATOM 2164 O O . LEU A 1 271 ? 53.010 -30.642 17.008 1.00 76.31 271 LEU A O 1
ATOM 2168 N N . LEU A 1 272 ? 52.995 -28.401 16.996 1.00 74.38 272 LEU A N 1
ATOM 2169 C CA . LEU A 1 272 ? 54.305 -28.248 17.640 1.00 74.38 272 LEU A CA 1
ATOM 2170 C C . LEU A 1 272 ? 54.301 -28.790 19.072 1.00 74.38 272 LEU A C 1
ATOM 2172 O O . LEU A 1 272 ? 55.213 -29.514 19.459 1.0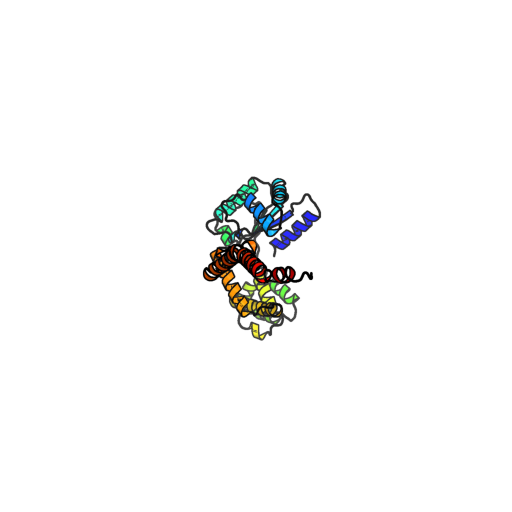0 74.38 272 LEU A O 1
ATOM 2176 N N . VAL A 1 273 ? 53.266 -28.491 19.858 1.00 75.69 273 VAL A N 1
ATOM 2177 C CA . VAL A 1 273 ? 53.120 -29.012 21.224 1.00 75.69 273 VAL A CA 1
ATOM 2178 C C . VAL A 1 273 ? 52.889 -30.521 21.213 1.00 75.69 273 VAL A C 1
ATOM 2180 O O . VAL A 1 273 ? 53.480 -31.216 22.036 1.00 75.69 273 VAL A O 1
ATOM 2183 N N . TRP A 1 274 ? 52.071 -31.040 20.292 1.00 72.19 274 TRP A N 1
ATOM 2184 C CA . TRP A 1 274 ? 51.875 -32.480 20.108 1.00 72.19 274 TRP A CA 1
ATOM 2185 C C . TRP A 1 274 ? 53.176 -33.173 19.706 1.00 72.19 274 TRP A C 1
ATOM 2187 O O . TRP A 1 274 ? 53.496 -34.213 20.266 1.00 72.19 274 TRP A O 1
ATOM 2197 N N . PHE A 1 275 ? 53.968 -32.576 18.816 1.00 74.25 275 PHE A N 1
ATOM 2198 C CA . PHE A 1 275 ? 55.264 -33.109 18.413 1.00 74.25 275 PHE A CA 1
ATOM 2199 C C . PHE A 1 275 ? 56.263 -33.102 19.575 1.00 74.25 275 PHE A C 1
ATOM 2201 O O . PHE A 1 275 ? 56.881 -34.121 19.842 1.00 74.25 275 PHE A O 1
ATOM 2208 N N . VAL A 1 276 ? 56.377 -32.004 20.327 1.00 74.19 276 VAL A N 1
ATOM 2209 C CA . VAL A 1 276 ? 57.310 -31.893 21.465 1.00 74.19 276 VAL A CA 1
ATOM 2210 C C . VAL A 1 276 ? 56.893 -32.773 22.649 1.00 74.19 276 VAL A C 1
ATOM 2212 O O . VAL A 1 276 ? 57.750 -33.348 23.311 1.00 74.19 276 VAL A O 1
ATOM 2215 N N . ARG A 1 277 ? 55.590 -32.910 22.932 1.00 69.62 277 ARG A N 1
ATOM 2216 C CA . ARG A 1 277 ? 55.098 -33.783 24.016 1.00 69.62 277 ARG A CA 1
ATOM 2217 C C . ARG A 1 277 ? 55.011 -35.252 23.606 1.00 69.62 277 ARG A C 1
ATOM 2219 O O . ARG A 1 277 ? 55.288 -36.117 24.431 1.00 69.62 277 ARG A O 1
ATOM 2226 N N . GLY A 1 278 ? 54.649 -35.532 22.357 1.00 59.50 278 GLY A N 1
ATOM 2227 C CA . GLY A 1 278 ? 54.663 -36.870 21.762 1.00 59.50 278 GLY A CA 1
ATOM 2228 C C . GLY A 1 278 ? 56.085 -37.396 21.560 1.00 59.50 278 GLY A C 1
ATOM 2229 O O . GLY A 1 278 ? 56.319 -38.593 21.687 1.00 59.50 278 GLY A O 1
ATOM 2230 N N . ALA A 1 279 ? 57.054 -36.500 21.363 1.00 58.97 279 ALA A N 1
ATOM 2231 C CA . ALA A 1 279 ? 58.480 -36.781 21.465 1.00 58.97 279 ALA A CA 1
ATOM 2232 C C . ALA A 1 279 ? 58.961 -36.679 22.924 1.00 58.97 279 ALA A C 1
ATOM 2234 O O . ALA A 1 279 ? 59.829 -35.881 23.266 1.00 58.97 279 ALA A O 1
ATOM 2235 N N . SER A 1 280 ? 58.406 -37.506 23.807 1.00 55.88 280 SER A N 1
ATOM 2236 C CA . SER A 1 280 ? 59.033 -37.825 25.094 1.00 55.88 280 SER A CA 1
ATOM 2237 C C . SER A 1 280 ? 59.409 -39.322 25.124 1.00 55.88 280 SER A C 1
ATOM 2239 O O . SER A 1 280 ? 58.840 -40.116 24.375 1.00 55.88 280 SER A O 1
ATOM 2241 N N . PRO A 1 281 ? 60.466 -39.714 25.862 1.00 53.59 281 PRO A N 1
ATOM 2242 C CA . PRO A 1 281 ? 61.586 -40.548 25.390 1.00 53.59 281 PRO A CA 1
ATOM 2243 C C . PRO A 1 281 ? 61.331 -42.069 25.333 1.00 53.59 281 PRO A C 1
ATOM 2245 O O . PRO A 1 281 ? 62.228 -42.861 25.609 1.00 53.59 281 PRO A O 1
ATOM 2248 N N . ALA A 1 282 ? 60.139 -42.510 24.928 1.00 52.56 282 ALA A N 1
ATOM 2249 C CA . ALA A 1 282 ? 59.830 -43.932 24.743 1.00 52.56 282 ALA A CA 1
ATOM 2250 C C . ALA A 1 282 ? 60.658 -44.594 23.619 1.00 52.56 282 ALA A C 1
ATOM 2252 O O . ALA A 1 282 ? 60.848 -45.806 23.617 1.00 52.56 282 ALA A O 1
ATOM 2253 N N . ILE A 1 283 ? 61.210 -43.802 22.691 1.00 54.16 283 ILE A N 1
ATOM 2254 C CA . ILE A 1 283 ? 62.094 -44.296 21.621 1.00 54.16 283 ILE A CA 1
ATOM 2255 C C . ILE A 1 283 ? 63.538 -44.502 22.131 1.00 54.16 283 ILE A C 1
ATOM 2257 O O . ILE A 1 283 ? 64.264 -45.333 21.595 1.00 54.16 283 ILE A O 1
ATOM 2261 N N . LEU A 1 284 ? 63.950 -43.828 23.214 1.00 51.25 284 LEU A N 1
ATOM 2262 C CA . LEU A 1 284 ? 65.297 -43.969 23.792 1.00 51.25 284 LEU A CA 1
ATOM 2263 C C . LEU A 1 284 ? 65.405 -45.110 24.819 1.00 51.25 284 LEU A C 1
ATOM 2265 O O . LEU A 1 284 ? 66.482 -45.681 24.967 1.00 51.25 284 LEU A O 1
ATOM 2269 N N . SER A 1 285 ? 64.312 -45.510 25.481 1.00 53.78 285 SER A N 1
ATOM 2270 C CA . SER A 1 285 ? 64.310 -46.676 26.384 1.00 53.78 285 SER A CA 1
ATOM 2271 C C . SER A 1 285 ? 64.144 -48.024 25.661 1.00 53.78 285 SER A C 1
ATOM 2273 O O . SER A 1 285 ? 64.533 -49.057 26.206 1.00 53.78 285 SER A O 1
ATOM 2275 N N . GLY A 1 286 ? 63.641 -48.027 24.420 1.00 54.47 286 GLY A N 1
ATOM 2276 C CA . GLY A 1 286 ? 63.489 -49.234 23.596 1.00 54.47 286 GLY A CA 1
ATOM 2277 C C . GLY A 1 286 ? 64.776 -49.744 22.929 1.00 54.47 286 GLY A C 1
ATOM 2278 O O . GLY A 1 286 ? 64.800 -50.884 22.478 1.00 54.47 286 GLY A O 1
ATOM 2279 N N . MET A 1 287 ? 65.854 -48.946 22.879 1.00 55.50 287 MET A N 1
ATOM 2280 C CA . MET A 1 287 ? 67.125 -49.336 22.234 1.00 55.50 287 MET A CA 1
ATOM 2281 C C . MET A 1 287 ? 68.226 -49.804 23.205 1.00 55.50 287 MET A C 1
ATOM 2283 O O . MET A 1 287 ? 69.299 -50.191 22.752 1.00 55.50 287 MET A O 1
ATOM 2287 N N . LEU A 1 288 ? 67.985 -49.803 24.523 1.00 57.25 288 LEU A N 1
ATOM 2288 C CA . LEU A 1 288 ? 68.979 -50.205 25.540 1.00 57.25 288 LEU A CA 1
ATOM 2289 C C . LEU A 1 288 ? 68.615 -51.484 26.318 1.00 57.25 288 LEU A C 1
ATOM 2291 O O . LEU A 1 288 ? 69.332 -51.860 27.240 1.00 57.25 288 LEU A O 1
ATOM 2295 N N . SER A 1 289 ? 67.545 -52.188 25.938 1.00 58.72 289 SER A N 1
ATOM 2296 C CA . SER A 1 289 ? 67.185 -53.495 26.510 1.00 58.72 289 SER A CA 1
ATOM 2297 C C . SER A 1 289 ? 67.100 -54.578 25.429 1.00 58.72 289 SER A C 1
ATOM 2299 O O . SER A 1 289 ? 66.034 -55.083 25.100 1.00 58.72 289 SER A O 1
ATOM 2301 N N . SER A 1 290 ? 68.255 -54.951 24.871 1.00 51.12 290 SER A N 1
ATOM 2302 C CA . SER A 1 290 ? 68.430 -56.237 24.183 1.00 51.12 290 SER A CA 1
ATOM 2303 C C . SER A 1 290 ? 69.372 -57.096 25.032 1.00 51.12 290 SER A C 1
ATOM 2305 O O . SER A 1 290 ? 70.517 -56.683 25.222 1.00 51.12 290 SER A O 1
ATOM 2307 N N . PRO A 1 291 ? 68.927 -58.243 25.575 1.00 53.94 291 PRO A N 1
ATOM 2308 C CA . PRO A 1 291 ? 69.765 -59.102 26.399 1.00 53.94 291 PRO A CA 1
ATOM 2309 C C . PRO A 1 291 ? 70.699 -59.925 25.505 1.00 53.94 291 PRO A C 1
ATOM 2311 O O . PRO A 1 291 ? 70.251 -60.577 24.561 1.00 53.94 291 PRO A O 1
ATOM 2314 N N . GLY A 1 292 ? 71.991 -59.877 25.814 1.00 47.53 292 GLY A N 1
ATOM 2315 C CA . GLY A 1 292 ? 73.016 -60.819 25.372 1.00 47.53 292 GLY A CA 1
ATOM 2316 C C . GLY A 1 292 ? 73.742 -61.342 26.597 1.00 47.53 292 GLY A C 1
ATOM 2317 O O . GLY A 1 292 ? 73.952 -60.521 27.520 1.00 47.53 292 GLY A O 1
#

pLDDT: mean 81.5, std 12.83, range [47.53, 96.81]

Sequence (292 aa):
MLLLDLAMHLLERAERDPTHPIPMILHLSSWGNKQPFASWLEAQMSLIYGLPAHLSQALLADQQVLFLLDGLDEVEARRRTACIETIAAYRQAHFVPLVVCSRREEYLAQVARFPFPGVVTLQALPFQRVIDYLEELGESMQAVRTALQTDVALQTLLTTPLMLSVLVHVYTNAAADELFTAPSRDQLFEHYLQRMLQVLGKQSPFSPQPAVQWLRWLALCMRKEHLAEIYLEWLQRSWLPPQWASRLERVLIGLVVAGTLGLPTGVIVGLLVWFVRGASPAILSGMLSSPG

Secondary structure (DSSP, 8-state):
-HHHHHHHHHHHHHHH-TTSPEEEEEEGGG--SSS-HHHHHHHHHHHHH---HHHHHHHHHTT-EEEEEE-GGGS-TTTHHHHHHHHHHHHHHS---EEE---HHHHHT-S-----S----PPPPPHHHHHHHHHHTGGGGHHHHHHHHH-HHHHHHHTSHHHHHHHHHHHTT--GGGG-S---HHHHHHHHHHHHHHHHHHHSSS-HHHHHHHHHHHHHHHHHTT-S---GGG--GGGS-HHHHHHHHHHHHHHHHIIIIIHHHHHHHHHHHHHHHH-SSHHHHTTS----

Radius of gyration: 31.17 Å; chains: 1; bounding box: 99×80×56 Å